Protein AF-A0A212FNU7-F1 (afdb_monomer_lite)

Secondary structure (DSSP, 8-state):
--HHHHHHHHIIIIIIIT---EEHHHHHHHHHHHHHHHHHHTT----S---HHHHHHHHHHHHTTTEEEEEETTEEEEEETT-----HHHHHHHHHHHHHHHHHHHHHHHHHTSPP-PPPSSS--HHHHHH-S-PPPHHHHHHHHHHHH-SS-GGGG-HHHHHHHHHHHHHHHHHHTTT-S--HHHHHHHHHHHHTT--HHHHHHHHHTTSS--HHHHHHHHHHHHHHHHHSS--S-TT----TTS-EEEEEEEEEE----SSS---EEEEEEEEEEPPP-------------------------------PPPPP--------------PPP-----

Foldseek 3Di:
DPLVVVVVVCCVPCAQPVFDKAWLVLSLVSSVVVVVVVCVVVVHDDPDDDDSVVVVVVCCVVQVPFWDWDQDPNIIMIGGPVDDDDDPVSVVVNVVVSVVVVLVVVQLVVLVPFQFQDADLALGAVVCLQAFTTDQDPSQLVVQLCVQQNPPHPSSVDPVSSVVSVLVSQLCSCVSVVNPTAGSQQQVVLLCVCVPPVDLVVSVVCVVVSGHHHNVVNVSNVVRNVVSLVVDPDNDDPPDDDDPPWDKDKDKDFDFDDDPDPDPDDTPTDIDIDIDTDDPPDDDDDDDDDDDDDDDDDDDDDDDDDDDDDPDDDDDDDDDDDDDDDDDDDDDDDDDDD

Radius of gyration: 31.22 Å; chains: 1; bounding box: 86×70×74 Å

Structure (mmCIF, N/CA/C/O backbone):
data_AF-A0A212FNU7-F1
#
_entry.id   AF-A0A212FNU7-F1
#
loop_
_atom_site.group_PDB
_atom_site.id
_atom_site.type_symbol
_atom_site.label_atom_id
_atom_site.label_alt_id
_atom_site.label_comp_id
_atom_site.label_asym_id
_atom_site.label_entity_id
_atom_site.label_seq_id
_atom_site.pdbx_PDB_ins_code
_atom_site.Cartn_x
_atom_site.Cartn_y
_atom_site.Cartn_z
_atom_site.occupancy
_atom_site.B_iso_or_equiv
_atom_site.auth_seq_id
_atom_site.auth_comp_id
_atom_site.auth_asym_id
_atom_site.auth_atom_id
_atom_site.pdbx_PDB_model_num
ATOM 1 N N . MET A 1 1 ? -21.497 19.551 12.101 1.00 59.66 1 MET A N 1
ATOM 2 C CA . MET A 1 1 ? -22.558 18.512 12.109 1.00 59.66 1 MET A CA 1
ATOM 3 C C . MET A 1 1 ? -22.083 17.197 11.484 1.00 59.66 1 MET A C 1
ATOM 5 O O . MET A 1 1 ? -22.487 16.157 11.982 1.00 59.66 1 MET A O 1
ATOM 9 N N . LEU A 1 2 ? -21.183 17.232 10.491 1.00 72.94 2 LEU A N 1
ATOM 10 C CA . LEU A 1 2 ? -20.722 16.063 9.726 1.00 72.94 2 LEU A CA 1
ATOM 11 C C . LEU A 1 2 ? -19.938 15.014 10.540 1.00 72.94 2 LEU A C 1
ATOM 13 O O . LEU A 1 2 ? -20.373 13.873 10.547 1.00 72.94 2 LEU A O 1
ATOM 17 N N . ALA A 1 3 ? -18.921 15.385 11.333 1.00 79.00 3 ALA A N 1
ATOM 18 C CA . ALA A 1 3 ? -18.112 14.415 12.104 1.00 79.00 3 ALA A CA 1
ATOM 19 C C . ALA A 1 3 ? -18.916 13.507 13.058 1.00 79.00 3 ALA A C 1
ATOM 21 O O . ALA A 1 3 ? -18.556 12.365 13.313 1.00 79.00 3 ALA A O 1
ATOM 22 N N . PHE A 1 4 ? -20.044 13.988 13.598 1.00 88.25 4 PHE A N 1
ATOM 23 C CA . PHE A 1 4 ? -20.886 13.154 14.468 1.00 88.25 4 PHE A CA 1
ATOM 24 C C . PHE A 1 4 ? -21.786 12.191 13.683 1.00 88.25 4 PHE A C 1
ATOM 26 O O . PHE A 1 4 ? -22.346 11.267 14.262 1.00 88.25 4 PHE A O 1
ATOM 33 N N . THR A 1 5 ? -21.952 12.416 12.382 1.00 88.81 5 THR A N 1
ATOM 34 C CA . THR A 1 5 ? -22.696 11.519 11.491 1.00 88.81 5 THR A CA 1
ATOM 35 C C . THR A 1 5 ? -21.946 10.205 11.328 1.00 88.81 5 THR A C 1
ATOM 37 O O . THR A 1 5 ? -22.574 9.158 11.424 1.00 88.81 5 THR A O 1
ATOM 40 N N . GLU A 1 6 ? -20.618 10.264 11.220 1.00 88.50 6 GLU A N 1
ATOM 41 C CA . GLU A 1 6 ? -19.759 9.079 11.149 1.00 88.50 6 GLU A CA 1
ATOM 42 C C . GLU A 1 6 ? -19.860 8.238 12.425 1.00 88.50 6 GLU A C 1
ATOM 44 O O . GLU A 1 6 ? -20.209 7.063 12.391 1.00 88.50 6 GLU A O 1
ATOM 49 N N . ILE A 1 7 ? -19.715 8.878 13.591 1.00 92.44 7 ILE A N 1
ATOM 50 C CA . ILE A 1 7 ? -19.895 8.204 14.886 1.00 92.44 7 ILE A CA 1
ATOM 51 C C . ILE A 1 7 ? -21.303 7.608 15.024 1.00 92.44 7 ILE A C 1
ATOM 53 O O . ILE A 1 7 ? -21.478 6.536 15.598 1.00 92.44 7 ILE A O 1
ATOM 57 N N . ARG A 1 8 ? -22.332 8.279 14.491 1.00 92.12 8 ARG A N 1
ATOM 58 C CA . ARG A 1 8 ? -23.697 7.737 14.471 1.00 92.12 8 ARG A CA 1
ATOM 59 C C . ARG A 1 8 ? -23.821 6.504 13.581 1.00 92.12 8 ARG A C 1
ATOM 61 O O . ARG A 1 8 ? -24.587 5.619 13.952 1.00 92.12 8 ARG A O 1
ATOM 68 N N . ALA A 1 9 ? -23.138 6.470 12.439 1.00 92.06 9 ALA A N 1
ATOM 69 C CA . ALA A 1 9 ? -23.137 5.320 11.543 1.00 92.06 9 ALA A CA 1
ATOM 70 C C . ALA A 1 9 ? -22.497 4.110 12.235 1.00 92.06 9 ALA A C 1
ATOM 72 O O . ALA A 1 9 ? -23.166 3.091 12.381 1.00 92.06 9 ALA A O 1
ATOM 73 N N . ILE A 1 10 ? -21.301 4.287 12.809 1.00 91.19 10 ILE A N 1
ATOM 74 C CA . ILE A 1 10 ? -20.585 3.240 13.559 1.00 91.19 10 ILE A CA 1
ATOM 75 C C . ILE A 1 10 ? -21.440 2.699 14.713 1.00 91.19 10 ILE A C 1
ATOM 77 O O . ILE A 1 10 ? -21.572 1.492 14.890 1.00 91.19 10 ILE A O 1
ATOM 81 N N . ILE A 1 11 ? -22.076 3.572 15.504 1.00 92.62 11 ILE A N 1
ATOM 82 C CA . ILE A 1 11 ? -22.906 3.113 16.630 1.00 92.62 11 ILE A CA 1
ATOM 83 C C . ILE A 1 11 ? -24.129 2.327 16.145 1.00 92.62 11 ILE A C 1
ATOM 85 O O . ILE A 1 11 ? -24.499 1.336 16.770 1.00 92.62 11 ILE A O 1
ATOM 89 N N . LYS A 1 12 ? -24.779 2.748 15.057 1.00 92.75 12 LYS A N 1
ATOM 90 C CA . LYS A 1 12 ? -25.938 2.018 14.531 1.00 92.75 12 LYS A CA 1
ATOM 91 C C . LYS A 1 12 ? -25.539 0.655 13.980 1.00 92.75 12 LYS A C 1
ATOM 93 O O . LYS A 1 12 ? -26.097 -0.347 14.407 1.00 92.75 12 LYS A O 1
ATOM 98 N N . GLU A 1 13 ? -24.569 0.636 13.080 1.00 93.00 13 GLU A N 1
ATOM 99 C CA . GLU A 1 13 ? -24.188 -0.573 12.361 1.00 93.00 13 GLU A CA 1
ATOM 100 C C . GLU A 1 13 ? -23.425 -1.545 13.269 1.00 93.00 13 GLU A C 1
ATOM 102 O O . GLU A 1 13 ? -23.783 -2.712 13.408 1.00 93.00 13 GLU A O 1
ATOM 107 N N . ASP A 1 14 ? -22.385 -1.074 13.950 1.00 89.56 14 ASP A N 1
ATOM 108 C CA . ASP A 1 14 ? -21.484 -1.987 14.645 1.00 89.56 14 ASP A CA 1
ATOM 109 C C . ASP A 1 14 ? -21.936 -2.266 16.075 1.00 89.56 14 ASP A C 1
ATOM 111 O O . ASP A 1 14 ? -21.898 -3.413 16.513 1.00 89.56 14 ASP A O 1
ATOM 115 N N . VAL A 1 15 ? -22.409 -1.255 16.810 1.00 90.31 15 VAL A N 1
ATOM 116 C CA . VAL A 1 15 ? -22.860 -1.476 18.194 1.00 90.31 15 VAL A CA 1
ATOM 117 C C . VAL A 1 15 ? -24.269 -2.053 18.218 1.00 90.31 15 VAL A C 1
ATOM 119 O O . VAL A 1 15 ? -24.488 -3.091 18.829 1.00 90.31 15 VAL A O 1
ATOM 122 N N . ILE A 1 16 ? -25.243 -1.403 17.582 1.00 90.19 16 ILE A N 1
ATOM 123 C CA . ILE A 1 16 ? -26.652 -1.791 17.739 1.00 90.19 16 ILE A CA 1
ATOM 124 C C . ILE A 1 16 ? -26.999 -3.027 16.898 1.00 90.19 16 ILE A C 1
ATOM 126 O O . ILE A 1 16 ? -27.642 -3.934 17.424 1.00 90.19 16 ILE A O 1
ATOM 130 N N . GLU A 1 17 ? -26.589 -3.080 15.627 1.00 89.75 17 GLU A N 1
ATOM 131 C CA . GLU A 1 17 ? -26.951 -4.185 14.726 1.00 89.75 17 GLU A CA 1
ATOM 132 C C . GLU A 1 17 ? -26.028 -5.404 14.885 1.00 89.75 17 GLU A C 1
ATOM 134 O O . GLU A 1 17 ? -26.522 -6.526 15.004 1.00 89.75 17 GLU A O 1
ATOM 139 N N . LYS A 1 18 ? -24.700 -5.206 14.929 1.00 88.25 18 LYS A N 1
ATOM 140 C CA . LYS A 1 18 ? -23.721 -6.310 15.051 1.00 88.25 18 LYS A CA 1
ATOM 141 C C . LYS A 1 18 ? -23.371 -6.686 16.495 1.00 88.25 18 LYS A C 1
ATOM 143 O O . LYS A 1 18 ? -22.812 -7.755 16.732 1.00 88.25 18 LYS A O 1
ATOM 148 N N . GLY A 1 19 ? -23.702 -5.845 17.475 1.00 84.75 19 GLY A N 1
ATOM 149 C CA . GLY A 1 19 ? -23.437 -6.115 18.889 1.00 84.75 19 GLY A CA 1
ATOM 150 C C . GLY A 1 19 ? -21.989 -5.940 19.329 1.00 84.75 19 GLY A C 1
ATOM 151 O O . GLY A 1 19 ? -21.604 -6.456 20.381 1.00 84.75 19 GLY A O 1
ATOM 152 N N . HIS A 1 20 ? -21.180 -5.233 18.544 1.00 87.62 20 HIS A N 1
ATOM 153 C CA . HIS A 1 20 ? -19.803 -4.933 18.897 1.00 87.62 20 HIS A CA 1
ATOM 154 C C . HIS A 1 20 ? -19.730 -3.945 20.063 1.00 87.62 20 HIS A C 1
ATOM 156 O O . HIS A 1 20 ? -20.628 -3.140 20.321 1.00 87.62 20 HIS A O 1
ATOM 162 N N . CYS A 1 21 ? -18.623 -4.023 20.788 1.00 88.62 21 CYS A N 1
ATOM 163 C CA . CYS A 1 21 ? -18.305 -3.121 21.882 1.00 88.62 21 CYS A CA 1
ATOM 164 C C . CYS A 1 21 ? -17.141 -2.233 21.448 1.00 88.62 21 CYS A C 1
ATOM 166 O O . CYS A 1 21 ? -16.281 -2.678 20.700 1.00 88.62 21 CYS A O 1
ATOM 168 N N . PHE A 1 22 ? -17.084 -0.996 21.936 1.00 88.75 22 PHE A N 1
ATOM 169 C CA . PHE A 1 22 ? -15.958 -0.106 21.643 1.00 88.75 22 PHE A CA 1
ATOM 170 C C . PHE A 1 22 ? -15.524 0.656 22.881 1.00 88.75 22 PHE A C 1
ATOM 172 O O . PHE A 1 22 ? -16.352 1.104 23.678 1.00 88.75 22 PHE A O 1
ATOM 179 N N . LEU A 1 23 ? -14.218 0.868 23.016 1.00 89.81 23 LEU A N 1
ATOM 180 C CA . LEU A 1 23 ? -13.692 1.839 23.967 1.00 89.81 23 LEU A CA 1
ATOM 181 C C . LEU A 1 23 ? -14.167 3.242 23.564 1.00 89.81 23 LEU A C 1
ATOM 183 O O . LEU A 1 23 ? -14.074 3.627 22.400 1.00 89.81 23 LEU A O 1
ATOM 187 N N . LEU A 1 24 ? -14.642 4.036 24.525 1.00 90.50 24 LEU A N 1
ATOM 188 C CA . LEU A 1 24 ? -15.020 5.430 24.262 1.00 90.50 24 LEU A CA 1
ATOM 189 C C . LEU A 1 24 ? -13.829 6.237 23.726 1.00 90.50 24 LEU A C 1
ATOM 191 O O . LEU A 1 24 ? -14.017 7.110 22.889 1.00 90.50 24 LEU A O 1
ATOM 195 N N . GLU A 1 25 ? -12.617 5.921 24.185 1.00 87.88 25 GLU A N 1
ATOM 196 C CA . GLU A 1 25 ? -11.374 6.518 23.687 1.00 87.88 25 GLU A CA 1
ATOM 197 C C . GLU A 1 25 ? -11.207 6.299 22.178 1.00 87.88 25 GLU A C 1
ATOM 199 O O . GLU A 1 25 ? -10.914 7.240 21.455 1.00 87.88 25 GLU A O 1
ATOM 204 N N . TYR A 1 26 ? -11.503 5.095 21.684 1.00 86.69 26 TYR A N 1
ATOM 205 C CA . TYR A 1 26 ? -11.412 4.788 20.257 1.00 86.69 26 TYR A CA 1
ATOM 206 C C . TYR A 1 26 ? -12.361 5.650 19.412 1.00 86.69 26 TYR A C 1
ATOM 208 O O . TYR A 1 26 ? -11.960 6.264 18.427 1.00 86.69 26 TYR A O 1
ATOM 216 N N . LEU A 1 27 ? -13.627 5.744 19.825 1.00 88.94 27 LEU A N 1
ATOM 217 C CA . LEU A 1 27 ? -14.612 6.580 19.131 1.00 88.94 27 LEU A CA 1
ATOM 218 C C . LEU A 1 27 ? -14.291 8.072 19.254 1.00 88.94 27 LEU A C 1
ATOM 220 O O . LEU A 1 27 ? -14.660 8.860 18.384 1.00 88.94 27 LEU A O 1
ATOM 224 N N . HIS A 1 28 ? -13.627 8.467 20.340 1.00 89.75 28 HIS A N 1
ATOM 225 C CA . HIS A 1 28 ? -13.138 9.825 20.522 1.00 89.75 28 HIS A CA 1
ATOM 226 C C . HIS A 1 28 ? -12.005 10.153 19.551 1.00 89.75 28 HIS A C 1
ATOM 228 O O . HIS A 1 28 ? -12.075 11.212 18.933 1.00 89.75 28 HIS A O 1
ATOM 234 N N . ASP A 1 29 ? -11.063 9.235 19.337 1.00 84.81 29 ASP A N 1
ATOM 235 C CA . ASP A 1 29 ? -9.982 9.402 18.363 1.00 84.81 29 ASP A CA 1
ATOM 236 C C . ASP A 1 29 ? -10.529 9.534 16.932 1.00 84.81 29 ASP A C 1
ATOM 238 O O . ASP A 1 29 ? -10.194 10.492 16.239 1.00 84.81 29 ASP A O 1
ATOM 242 N N . ILE A 1 30 ? -11.466 8.665 16.520 1.00 84.81 30 ILE A N 1
ATOM 243 C CA . ILE A 1 30 ? -12.143 8.782 15.209 1.00 84.81 30 ILE A CA 1
ATOM 244 C C . ILE A 1 30 ? -12.830 10.141 15.071 1.00 84.81 30 ILE A C 1
ATOM 246 O O . ILE A 1 30 ? -12.726 10.819 14.049 1.00 84.81 30 ILE A O 1
ATOM 250 N N . TYR A 1 31 ? -13.560 10.550 16.109 1.00 88.62 31 TYR A N 1
ATOM 251 C CA . TYR A 1 31 ? -14.268 11.820 16.089 1.00 88.62 31 TYR A CA 1
ATOM 252 C C . TYR A 1 31 ? -13.305 13.011 16.008 1.00 88.62 31 TYR A C 1
ATOM 254 O O . TYR A 1 31 ? -13.617 13.998 15.342 1.00 88.62 31 TYR A O 1
ATOM 262 N N . ALA A 1 32 ? -12.154 12.934 16.679 1.00 85.81 32 ALA A N 1
ATOM 263 C CA . ALA A 1 32 ? -11.117 13.954 16.632 1.00 85.81 32 ALA A CA 1
ATOM 264 C C . ALA A 1 32 ? -10.483 14.047 15.237 1.00 85.81 32 ALA A C 1
ATOM 266 O O . ALA A 1 32 ? -10.374 15.155 14.716 1.00 85.81 32 ALA A O 1
ATOM 267 N N . ASP A 1 33 ? -10.162 12.914 14.607 1.00 83.31 33 ASP A N 1
ATOM 268 C CA . ASP A 1 33 ? -9.606 12.860 13.249 1.00 83.31 33 ASP A CA 1
ATOM 269 C C . ASP A 1 33 ? -10.573 13.449 12.204 1.00 83.31 33 ASP A C 1
ATOM 271 O O . ASP A 1 33 ? -10.175 14.251 11.353 1.00 83.31 33 ASP A O 1
ATOM 275 N N . GLU A 1 34 ? -11.865 13.119 12.292 1.00 85.69 34 GLU A N 1
ATOM 276 C CA . GLU A 1 34 ? -12.887 13.678 11.396 1.00 85.69 34 GLU A CA 1
ATOM 277 C C . GLU A 1 34 ? -13.109 15.175 11.622 1.00 85.69 34 GLU A C 1
ATOM 279 O O . GLU A 1 34 ? -13.336 15.935 10.676 1.00 85.69 34 GLU A O 1
ATOM 284 N N . LEU A 1 35 ? -13.018 15.639 12.870 1.00 84.94 35 LEU A N 1
ATOM 285 C CA . LEU A 1 35 ? -13.008 17.072 13.132 1.00 84.94 35 LEU A CA 1
ATOM 286 C C . LEU A 1 35 ? -11.781 17.724 12.492 1.00 84.94 35 LEU A C 1
ATOM 288 O O . LEU A 1 35 ? -11.952 18.685 11.747 1.00 84.94 35 LEU A O 1
ATOM 292 N N . ASP A 1 36 ? -10.580 17.200 12.732 1.00 82.62 36 ASP A N 1
ATOM 293 C CA . ASP A 1 36 ? -9.318 17.689 12.161 1.00 82.62 36 ASP A CA 1
ATOM 294 C C . ASP A 1 36 ? -9.406 17.851 10.638 1.00 82.62 36 ASP A C 1
ATOM 296 O O . ASP A 1 36 ? -8.974 18.866 10.084 1.00 82.62 36 ASP A O 1
ATOM 300 N N . LYS A 1 37 ? -9.998 16.866 9.957 1.00 82.81 37 LYS A N 1
ATOM 301 C CA . LYS A 1 37 ? -10.231 16.896 8.512 1.00 82.81 37 LYS A CA 1
ATOM 302 C C . LYS A 1 37 ? -11.149 18.049 8.105 1.00 82.81 37 LYS A C 1
ATOM 304 O O . LYS A 1 37 ? -10.771 18.854 7.257 1.00 82.81 37 LYS A O 1
ATOM 309 N N . ILE A 1 38 ? -12.301 18.189 8.762 1.00 83.88 38 ILE A N 1
ATOM 310 C CA . ILE A 1 38 ? -13.254 19.278 8.496 1.00 83.88 38 ILE A CA 1
ATOM 311 C C . ILE A 1 38 ? -12.613 20.645 8.768 1.00 83.88 38 ILE A C 1
ATOM 313 O O . ILE A 1 38 ? -12.808 21.581 7.995 1.00 83.88 38 ILE A O 1
ATOM 317 N N . PHE A 1 39 ? -11.852 20.796 9.852 1.00 83.31 39 PHE A N 1
ATOM 318 C CA . PHE A 1 39 ? -11.200 22.064 10.183 1.00 83.31 39 PHE A CA 1
ATOM 319 C C . PHE A 1 39 ? -10.142 22.448 9.141 1.00 83.31 39 PHE A C 1
ATOM 321 O O . PHE A 1 39 ? -10.114 23.603 8.712 1.00 83.31 39 PHE A O 1
ATOM 328 N N . LYS A 1 40 ? -9.346 21.480 8.665 1.00 82.56 40 LYS A N 1
ATOM 329 C CA . LYS A 1 40 ? -8.377 21.686 7.576 1.00 82.56 40 LYS A CA 1
ATOM 330 C C . LYS A 1 40 ? -9.047 22.065 6.260 1.00 82.56 40 LYS A C 1
ATOM 332 O O . LYS A 1 40 ? -8.596 23.001 5.613 1.00 82.56 40 LYS A O 1
ATOM 337 N N . GLU A 1 41 ? -10.124 21.379 5.882 1.00 84.12 41 GLU A N 1
ATOM 338 C CA . GLU A 1 41 ? -10.879 21.678 4.656 1.00 84.12 41 GLU A CA 1
ATOM 339 C C . GLU A 1 41 ? -11.489 23.087 4.671 1.00 84.12 41 GLU A C 1
ATOM 341 O O . GLU A 1 41 ? -11.621 23.715 3.625 1.00 84.12 41 GLU A O 1
ATOM 346 N N . ASN A 1 42 ? -11.827 23.604 5.854 1.00 83.75 42 ASN A N 1
ATOM 347 C CA . ASN A 1 42 ? -12.423 24.930 6.012 1.00 83.75 42 ASN A CA 1
ATOM 348 C C . ASN A 1 42 ? -11.412 26.030 6.383 1.00 83.75 42 ASN A C 1
ATOM 350 O O . ASN A 1 42 ? -11.826 27.165 6.607 1.00 83.75 42 ASN A O 1
ATOM 354 N N . SER A 1 43 ? -10.108 25.729 6.452 1.00 82.00 43 SER A N 1
ATOM 355 C CA . SER A 1 43 ? -9.054 26.674 6.868 1.00 82.00 43 SER A CA 1
ATOM 356 C C . SER A 1 43 ? -9.314 27.337 8.233 1.00 82.00 43 SER A C 1
ATOM 358 O O . SER A 1 43 ? -8.997 28.509 8.435 1.00 82.00 43 SER A O 1
ATOM 360 N N . ILE A 1 44 ? -9.914 26.604 9.177 1.00 79.62 44 ILE A N 1
ATOM 361 C CA . ILE A 1 44 ? -10.216 27.093 10.530 1.00 79.62 44 ILE A CA 1
ATOM 362 C C . ILE A 1 44 ? -9.232 26.455 11.517 1.00 79.62 44 ILE A C 1
ATOM 364 O O . ILE A 1 44 ? -9.124 25.232 11.583 1.00 79.62 44 ILE A O 1
ATOM 368 N N . GLU A 1 45 ? -8.550 27.267 12.328 1.00 65.88 45 GLU A N 1
ATOM 369 C CA . GLU A 1 45 ? -7.690 26.764 13.406 1.00 65.88 45 GLU A CA 1
ATOM 370 C C . GLU A 1 45 ? -8.520 26.114 14.521 1.00 65.88 45 GLU A C 1
ATOM 372 O O . GLU A 1 45 ? -9.446 26.714 15.081 1.00 65.88 45 GLU A O 1
ATOM 377 N N . MET A 1 46 ? -8.182 24.868 14.867 1.00 62.84 46 MET A N 1
ATOM 378 C CA . MET A 1 46 ? -8.878 24.146 15.925 1.00 62.84 46 MET A CA 1
ATOM 379 C C . MET A 1 46 ? -8.386 24.621 17.302 1.00 62.84 46 MET A C 1
ATOM 381 O O . MET A 1 46 ? -7.350 24.192 17.794 1.00 62.84 46 MET A O 1
ATOM 385 N N . ASN A 1 47 ? -9.146 25.512 17.943 1.00 55.06 47 ASN A N 1
ATOM 386 C CA . ASN A 1 47 ? -8.763 26.135 19.221 1.00 55.06 47 ASN A CA 1
ATOM 387 C C . ASN A 1 47 ? -9.263 25.401 20.480 1.00 55.06 47 ASN A C 1
ATOM 389 O O . ASN A 1 47 ? -9.071 25.882 21.596 1.00 55.06 47 ASN A O 1
ATOM 393 N N . SER A 1 48 ? -9.931 24.249 20.349 1.00 58.38 48 SER A N 1
ATOM 394 C CA . SER A 1 48 ? -10.485 23.541 21.510 1.00 58.38 48 SER A CA 1
ATOM 395 C C . SER A 1 48 ? -10.213 22.045 21.476 1.00 58.38 48 SER A C 1
ATOM 397 O O . SER A 1 48 ? -10.687 21.352 20.579 1.00 58.38 48 SER A O 1
ATOM 399 N N . VAL A 1 49 ? -9.560 21.542 22.525 1.00 61.81 49 VAL A N 1
ATOM 400 C CA . VAL A 1 49 ? -9.500 20.110 22.832 1.00 61.81 49 VAL A CA 1
ATOM 401 C C . VAL A 1 49 ? -10.930 19.622 23.073 1.00 61.81 49 VAL A C 1
ATOM 403 O O . VAL A 1 49 ? -11.588 20.015 24.042 1.00 61.81 49 VAL A O 1
ATOM 406 N N . PHE A 1 50 ? -11.457 18.804 22.165 1.00 72.06 50 PHE A N 1
ATOM 407 C CA . PHE A 1 50 ? -12.779 18.217 22.341 1.00 72.06 50 PHE A CA 1
ATOM 408 C C . PHE A 1 50 ? -12.701 17.148 23.434 1.00 72.06 50 PHE A C 1
ATOM 410 O O . PHE A 1 50 ? -11.936 16.198 23.305 1.00 72.06 50 PHE A O 1
ATOM 417 N N . SER A 1 51 ? -13.466 17.281 24.521 1.00 80.31 51 SER A N 1
ATOM 418 C CA . SER A 1 51 ? -13.402 16.302 25.611 1.00 80.31 51 SER A CA 1
ATOM 419 C C . SER A 1 51 ? -14.195 15.033 25.285 1.00 80.31 51 SER A C 1
ATOM 421 O O . SER A 1 51 ? -15.297 15.096 24.730 1.00 80.31 51 SER A O 1
ATOM 423 N N . ALA A 1 52 ? -13.674 13.874 25.699 1.00 82.06 52 ALA A N 1
ATOM 424 C CA . ALA A 1 52 ? -14.383 12.594 25.604 1.00 82.06 52 ALA A CA 1
ATOM 425 C C . ALA A 1 52 ? -15.747 12.628 26.322 1.00 82.06 52 ALA A C 1
ATOM 427 O O . ALA A 1 52 ? -16.716 12.029 25.862 1.00 82.06 52 ALA A O 1
ATOM 428 N N . GLN A 1 53 ? -15.860 13.417 27.395 1.00 85.25 53 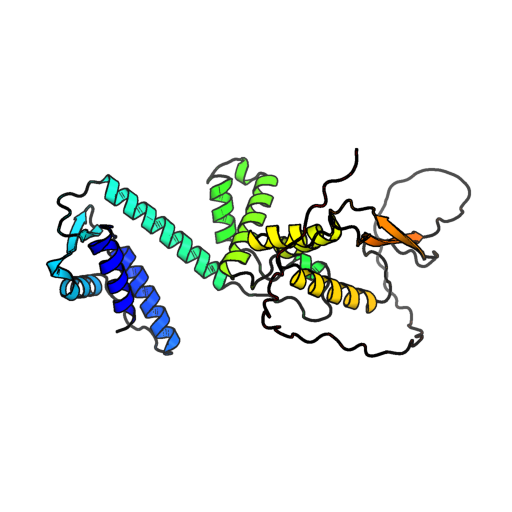GLN A N 1
ATOM 429 C CA . GLN A 1 53 ? -17.108 13.617 28.134 1.00 85.25 53 GLN A CA 1
ATOM 430 C C . GLN A 1 53 ? -18.195 14.294 27.281 1.00 85.25 53 GLN A C 1
ATOM 432 O O . GLN A 1 53 ? -19.353 13.882 27.310 1.00 85.25 53 GLN A O 1
ATOM 437 N N . ARG A 1 54 ? -17.833 15.285 26.453 1.00 87.06 54 ARG A N 1
ATOM 438 C CA . ARG A 1 54 ? -18.784 15.908 25.515 1.00 87.06 54 ARG A CA 1
ATOM 439 C C . ARG A 1 54 ? -19.250 14.927 24.444 1.00 87.06 54 ARG A C 1
ATOM 441 O O . ARG A 1 54 ? -20.403 15.006 24.016 1.00 87.06 54 ARG A O 1
ATOM 448 N N . LEU A 1 55 ? -18.374 14.021 23.997 1.00 88.94 55 LEU A N 1
ATOM 449 C CA . LEU A 1 55 ? -18.751 12.974 23.045 1.00 88.94 55 LEU A CA 1
ATOM 450 C C . LEU A 1 55 ? -19.761 12.011 23.675 1.00 88.94 55 LEU A C 1
ATOM 452 O O . LEU A 1 55 ? -20.806 11.752 23.084 1.00 88.94 55 LEU A O 1
ATOM 456 N N . GLU A 1 56 ? -19.481 11.547 24.890 1.00 90.81 56 GLU A N 1
ATOM 457 C CA . GLU A 1 56 ? -20.351 10.658 25.660 1.00 90.81 56 GLU A CA 1
ATOM 458 C C . GLU A 1 56 ? -21.754 11.243 25.853 1.00 90.81 56 GLU A C 1
ATOM 460 O O . GLU A 1 56 ? -22.743 10.589 25.527 1.00 90.81 56 GLU A O 1
ATOM 465 N N . GLU A 1 57 ? -21.862 12.498 26.298 1.00 90.31 57 GLU A N 1
ATOM 466 C CA . GLU A 1 57 ? -23.156 13.174 26.455 1.00 90.31 57 GLU A CA 1
ATOM 467 C C . GLU A 1 57 ? -23.935 13.239 25.136 1.00 90.31 57 GLU A C 1
ATOM 469 O O . GLU A 1 57 ? -25.155 13.058 25.098 1.00 90.31 57 GLU A O 1
ATOM 474 N N . LYS A 1 58 ? -23.235 13.493 24.028 1.00 90.44 58 LYS A N 1
ATOM 475 C CA . LYS A 1 58 ? -23.833 13.598 22.693 1.00 90.44 58 LYS A CA 1
ATOM 476 C C . LYS A 1 58 ? -24.307 12.240 22.168 1.00 90.44 58 LYS A C 1
ATOM 478 O O . LYS A 1 58 ? -25.370 12.158 21.541 1.00 90.44 58 LYS A O 1
ATOM 483 N N . ILE A 1 59 ? -23.545 11.187 22.458 1.00 92.44 59 ILE A N 1
ATOM 484 C CA . ILE A 1 59 ? -23.892 9.795 22.173 1.00 92.44 59 ILE A CA 1
ATOM 485 C C . ILE A 1 59 ? -25.117 9.381 22.998 1.00 92.44 59 ILE A C 1
ATOM 487 O O . ILE A 1 59 ? -26.105 8.931 22.419 1.00 92.44 59 ILE A O 1
ATOM 491 N N . LEU A 1 60 ? -25.119 9.625 24.313 1.00 91.50 60 LEU A N 1
ATOM 492 C CA . LEU A 1 60 ? -26.254 9.334 25.196 1.00 91.50 60 LEU A CA 1
ATOM 493 C C . LEU A 1 60 ? -27.528 10.054 24.744 1.00 91.50 60 LEU A C 1
ATOM 495 O O . LEU A 1 60 ? -28.589 9.438 24.665 1.00 91.50 60 LEU A O 1
ATOM 499 N N . LYS A 1 61 ? -27.436 11.331 24.356 1.00 92.25 61 LYS A N 1
ATOM 500 C CA . LYS A 1 61 ? -28.587 12.070 23.809 1.00 92.25 61 LYS A CA 1
ATOM 501 C C . LYS A 1 61 ? -29.178 11.417 22.558 1.00 92.25 61 LYS A C 1
ATOM 503 O O . LYS A 1 61 ? -30.382 11.506 22.354 1.00 92.25 61 LYS A O 1
ATOM 508 N N . SER A 1 62 ? -28.353 10.776 21.730 1.00 91.56 62 SER A N 1
ATOM 509 C CA . SER A 1 62 ? -28.796 10.183 20.461 1.00 91.56 62 SER A CA 1
ATOM 510 C C . SER A 1 62 ? -29.237 8.720 20.588 1.00 91.56 62 SER A C 1
ATOM 512 O O . SER A 1 62 ? -30.126 8.310 19.852 1.00 91.56 62 SER A O 1
ATOM 514 N N . PHE A 1 63 ? -28.645 7.951 21.508 1.00 92.56 63 PHE A N 1
ATOM 515 C CA . PHE A 1 63 ? -28.775 6.487 21.555 1.00 92.56 63 PHE A CA 1
ATOM 516 C C . PHE A 1 63 ? -29.084 5.922 22.950 1.00 92.56 63 PHE A C 1
ATOM 518 O O . PHE A 1 63 ? -29.004 4.716 23.160 1.00 92.56 63 PHE A O 1
ATOM 525 N N . SER A 1 64 ? -29.473 6.755 23.922 1.00 89.19 64 SER A N 1
ATOM 526 C CA . SER A 1 64 ? -29.773 6.325 25.306 1.00 89.19 64 SER A CA 1
ATOM 527 C C . SER A 1 64 ? -30.763 5.166 25.434 1.00 89.19 64 SER A C 1
ATOM 529 O O . SER A 1 64 ? -30.821 4.550 26.497 1.00 89.19 64 SER A O 1
ATOM 531 N N . LYS A 1 65 ? -31.568 4.869 24.407 1.00 90.19 65 LYS A N 1
ATOM 532 C CA . LYS A 1 65 ? -32.496 3.734 24.402 1.00 90.19 65 LYS A CA 1
ATOM 533 C C . LYS A 1 65 ? -31.802 2.405 24.114 1.00 90.19 65 LYS A C 1
ATOM 535 O O . LYS A 1 65 ? -32.166 1.435 24.772 1.00 90.19 65 LYS A O 1
ATOM 540 N N . ASP A 1 66 ? -30.772 2.402 23.274 1.00 91.19 66 ASP A N 1
ATOM 541 C CA . ASP A 1 66 ? -30.225 1.194 22.644 1.00 91.19 66 ASP A CA 1
ATOM 542 C C . ASP A 1 66 ? -28.852 0.792 23.202 1.00 91.19 66 ASP A C 1
ATOM 544 O O . ASP A 1 66 ? -28.508 -0.389 23.220 1.00 91.19 66 ASP A O 1
ATOM 548 N N . ILE A 1 67 ? -28.092 1.753 23.739 1.00 93.25 67 ILE A N 1
ATOM 549 C CA . ILE A 1 67 ? -26.749 1.525 24.296 1.00 93.25 67 ILE A CA 1
ATOM 550 C C . ILE A 1 67 ? -26.656 1.912 25.776 1.00 93.25 67 ILE A C 1
ATOM 552 O O . ILE A 1 67 ? -27.490 2.648 26.315 1.00 93.25 67 ILE A O 1
ATOM 556 N N . LYS A 1 68 ? -25.606 1.430 26.440 1.00 91.50 68 LYS A N 1
ATOM 557 C CA . LYS A 1 68 ? -25.181 1.865 27.775 1.00 91.50 68 LYS A CA 1
ATOM 558 C C . LYS A 1 68 ? -23.658 1.983 27.828 1.00 91.50 68 LYS A C 1
ATOM 560 O O . LYS A 1 68 ? -22.950 1.362 27.040 1.00 91.50 68 LYS A O 1
ATOM 565 N N . PHE A 1 69 ? -23.171 2.770 28.779 1.00 90.00 69 PHE A N 1
ATOM 566 C CA . PHE A 1 69 ? -21.748 2.866 29.088 1.00 90.00 69 PHE A CA 1
ATOM 567 C C . PHE A 1 69 ? -21.433 2.000 30.303 1.00 90.00 69 PHE A C 1
ATOM 569 O O . PHE A 1 69 ? -22.147 2.057 31.305 1.00 90.00 69 PHE A O 1
ATOM 576 N N . LEU A 1 70 ? -20.362 1.218 30.217 1.00 88.00 70 LEU A N 1
ATOM 577 C CA . LEU A 1 70 ? -19.797 0.482 31.342 1.00 88.00 70 LEU A CA 1
ATOM 578 C C . LEU A 1 70 ? -18.403 1.028 31.639 1.00 88.00 70 LEU A C 1
ATOM 580 O O . LEU A 1 70 ? -17.617 1.250 30.720 1.00 88.00 70 LEU A O 1
ATOM 584 N N . THR A 1 71 ? -18.104 1.247 32.917 1.00 86.88 71 THR A N 1
ATOM 585 C CA . THR A 1 71 ? -16.759 1.622 33.362 1.00 86.88 71 THR A CA 1
ATOM 586 C C . THR A 1 71 ? -16.092 0.395 33.953 1.00 86.88 71 THR A C 1
ATOM 588 O O . THR A 1 71 ? -16.560 -0.124 34.964 1.00 86.88 71 THR A O 1
ATOM 591 N N . ILE A 1 72 ? -15.002 -0.060 33.342 1.00 79.81 72 ILE A N 1
ATOM 592 C CA . ILE A 1 72 ? -14.244 -1.221 33.810 1.00 79.81 72 ILE A CA 1
ATOM 593 C C . ILE A 1 72 ? -12.759 -0.858 33.790 1.00 79.81 72 ILE A C 1
ATOM 595 O O . ILE A 1 72 ? -12.276 -0.293 32.813 1.00 79.81 72 ILE A O 1
ATOM 599 N N . ARG A 1 73 ? -12.044 -1.090 34.903 1.00 80.06 73 ARG A N 1
ATOM 600 C CA . ARG A 1 73 ? -10.633 -0.678 35.093 1.00 80.06 73 ARG A CA 1
ATOM 601 C C . ARG A 1 73 ? -10.372 0.800 34.709 1.00 80.06 73 ARG A C 1
ATOM 603 O O . ARG A 1 73 ? -9.380 1.115 34.065 1.00 80.06 73 ARG A O 1
ATOM 610 N N . ASN A 1 74 ? -11.280 1.710 35.086 1.00 83.25 74 ASN A N 1
ATOM 611 C CA . ASN A 1 74 ? -11.279 3.145 34.730 1.00 83.25 74 ASN A CA 1
ATOM 612 C C . ASN A 1 74 ? -11.427 3.480 33.233 1.00 83.25 74 ASN A C 1
ATOM 614 O O . ASN A 1 74 ? -11.326 4.649 32.861 1.00 83.25 74 ASN A O 1
ATOM 618 N N . LYS A 1 75 ? -11.725 2.504 32.374 1.00 83.69 75 LYS A N 1
ATOM 619 C CA . LYS A 1 75 ? -12.020 2.728 30.956 1.00 83.69 75 LYS A CA 1
ATOM 620 C C . LYS A 1 75 ? -13.517 2.656 30.710 1.00 83.69 75 LYS A C 1
ATOM 622 O O . LYS A 1 75 ? -14.203 1.793 31.254 1.00 83.69 75 LYS A O 1
ATOM 627 N N . LYS A 1 76 ? -14.027 3.575 29.889 1.00 89.31 76 LYS A N 1
ATOM 628 C CA . LYS A 1 76 ? -15.430 3.577 29.463 1.00 89.31 76 LYS A CA 1
ATOM 629 C C . LYS A 1 76 ? -15.582 2.787 28.175 1.00 89.31 76 LYS A C 1
ATOM 631 O O . LYS A 1 76 ? -14.889 3.061 27.197 1.00 89.31 76 LYS A O 1
ATOM 636 N N . VAL A 1 77 ? -16.523 1.855 28.172 1.00 89.25 77 VAL A N 1
ATOM 637 C CA . VAL A 1 77 ? -16.863 1.020 27.023 1.00 89.25 77 VAL A CA 1
ATOM 638 C C . VAL A 1 77 ? -18.318 1.262 26.651 1.00 89.25 77 VAL A C 1
ATOM 640 O O . VAL A 1 77 ? -19.195 1.288 27.519 1.00 89.25 77 VAL A O 1
ATOM 643 N N . ILE A 1 78 ? -18.568 1.444 25.361 1.00 91.06 78 ILE A N 1
ATOM 644 C CA . ILE A 1 78 ? -19.906 1.496 24.785 1.00 91.06 78 ILE A CA 1
ATOM 645 C C . ILE A 1 78 ? -20.345 0.074 24.492 1.00 91.06 78 ILE A C 1
ATOM 647 O O . ILE A 1 78 ? -19.641 -0.654 23.792 1.00 91.06 78 ILE A O 1
ATOM 651 N N . VAL A 1 79 ? -21.512 -0.299 25.014 1.00 90.31 79 VAL A N 1
ATOM 652 C CA . VAL A 1 79 ? -22.107 -1.611 24.770 1.00 90.31 79 VAL A CA 1
ATOM 653 C C . VAL A 1 79 ? -23.587 -1.508 24.416 1.00 90.31 79 VAL A C 1
ATOM 655 O O . VAL A 1 79 ? -24.268 -0.575 24.864 1.00 90.31 79 VAL A O 1
ATOM 658 N N . PRO A 1 80 ? -24.127 -2.497 23.692 1.00 90.31 80 PRO A N 1
ATOM 659 C CA . PRO A 1 80 ? -25.563 -2.620 23.502 1.00 90.31 80 PRO A CA 1
ATOM 660 C C . PRO A 1 80 ? -26.260 -2.875 24.842 1.00 90.31 80 PRO A C 1
ATOM 662 O O . PRO A 1 80 ? -25.744 -3.585 25.711 1.00 90.31 80 PRO A O 1
ATOM 665 N N . LYS A 1 81 ? -27.466 -2.334 25.037 1.00 88.31 81 LYS A N 1
ATOM 666 C CA . LYS A 1 81 ? -28.204 -2.527 26.298 1.00 88.31 81 LYS A CA 1
ATOM 667 C C . LYS A 1 81 ? -28.575 -3.974 26.582 1.00 88.31 81 LYS A C 1
ATOM 669 O O . LYS A 1 81 ? -28.637 -4.346 27.754 1.00 88.31 81 LYS A O 1
ATOM 674 N N . TYR A 1 82 ? -28.827 -4.761 25.538 1.00 83.94 82 TYR A N 1
ATOM 675 C CA . TYR A 1 82 ? -29.181 -6.171 25.677 1.00 83.94 82 TYR A CA 1
ATOM 676 C C . TYR A 1 82 ? -28.011 -7.023 26.196 1.00 83.94 82 TYR A C 1
ATOM 678 O O . TYR A 1 82 ? -28.238 -8.121 26.699 1.00 83.94 82 TYR A O 1
ATOM 686 N N . LEU A 1 83 ? -26.772 -6.519 26.136 1.00 80.31 83 LEU A N 1
ATOM 687 C CA . LEU A 1 83 ? -25.601 -7.205 26.666 1.00 80.31 83 LEU A CA 1
ATOM 688 C C . LEU A 1 83 ? -25.583 -7.094 28.200 1.00 80.31 83 LEU A C 1
ATOM 690 O O . LEU A 1 83 ? -25.408 -6.008 28.759 1.00 80.31 83 LEU A O 1
ATOM 694 N N . GLN A 1 84 ? -25.812 -8.203 28.906 1.00 69.75 84 GLN A N 1
ATOM 695 C CA . GLN A 1 84 ? -26.002 -8.185 30.364 1.00 69.75 84 GLN A CA 1
ATOM 696 C C . GLN A 1 84 ? -24.696 -8.209 31.167 1.00 69.75 84 GLN A C 1
ATOM 698 O O . GLN A 1 84 ? -24.638 -7.577 32.220 1.00 69.75 84 GLN A O 1
ATOM 703 N N . ALA A 1 85 ? -23.649 -8.863 30.663 1.00 70.25 85 ALA A N 1
ATOM 704 C CA . ALA A 1 85 ? -22.360 -8.983 31.338 1.00 70.25 85 ALA A CA 1
ATOM 705 C C . ALA A 1 85 ? -21.207 -8.802 30.346 1.00 70.25 85 ALA A C 1
ATOM 707 O O . ALA A 1 85 ? -21.323 -9.178 29.180 1.00 70.25 85 ALA A O 1
ATOM 708 N N . MET A 1 86 ? -20.105 -8.228 30.825 1.00 72.12 86 MET A N 1
ATOM 709 C CA . MET A 1 86 ? -18.849 -8.142 30.091 1.00 72.12 86 MET A CA 1
ATOM 710 C C . MET A 1 86 ? -17.776 -8.847 30.924 1.00 72.12 86 MET A C 1
ATOM 712 O O . MET A 1 86 ? -17.675 -8.587 32.121 1.00 72.12 86 MET A O 1
ATOM 716 N N . ASP A 1 87 ? -17.036 -9.762 30.304 1.00 75.62 87 ASP A N 1
ATOM 717 C CA . ASP A 1 87 ? -15.897 -10.446 30.922 1.00 75.62 87 ASP A CA 1
ATOM 718 C C . ASP A 1 87 ? -14.610 -9.640 30.676 1.00 75.62 87 ASP A C 1
ATOM 720 O O . ASP A 1 87 ? -14.491 -8.944 29.664 1.00 75.62 87 ASP A O 1
ATOM 724 N N . ASP A 1 88 ? -13.631 -9.767 31.569 1.00 77.56 88 ASP A N 1
ATOM 725 C CA . ASP A 1 88 ? -12.333 -9.088 31.495 1.00 77.56 88 ASP A CA 1
ATOM 726 C C . ASP A 1 88 ? -11.605 -9.382 30.171 1.00 77.56 88 ASP A C 1
ATOM 728 O O . ASP A 1 88 ? -10.950 -8.507 29.604 1.00 77.56 88 ASP A O 1
ATOM 732 N N . ARG A 1 89 ? -11.806 -10.582 29.613 1.00 80.00 89 ARG A N 1
ATOM 733 C CA . ARG A 1 89 ? -11.264 -10.990 28.306 1.00 80.00 89 ARG A CA 1
ATOM 734 C C . ARG A 1 89 ? -11.750 -10.119 27.149 1.00 80.00 89 ARG A C 1
ATOM 736 O O . ARG A 1 89 ? -10.998 -9.857 26.217 1.00 80.00 89 ARG A O 1
ATOM 743 N N . ILE A 1 90 ? -13.008 -9.673 27.190 1.00 80.06 90 ILE A N 1
ATOM 744 C CA . ILE A 1 90 ? -13.583 -8.829 26.132 1.00 80.06 90 ILE A CA 1
ATOM 745 C C . ILE A 1 90 ? -12.872 -7.475 26.126 1.00 80.06 90 ILE A C 1
ATOM 747 O O . ILE A 1 90 ? -12.560 -6.945 25.067 1.00 80.06 90 ILE A O 1
ATOM 751 N N . ILE A 1 91 ? -12.554 -6.940 27.302 1.00 80.12 91 ILE A N 1
ATOM 752 C CA . ILE A 1 91 ? -11.867 -5.654 27.439 1.00 80.12 91 ILE A CA 1
ATOM 753 C C . ILE A 1 91 ? -10.430 -5.758 26.942 1.00 80.12 91 ILE A C 1
ATOM 755 O O . ILE A 1 91 ? -9.986 -4.889 26.200 1.00 80.12 91 ILE A O 1
ATOM 759 N N . GLU A 1 92 ? -9.714 -6.821 27.307 1.00 83.62 92 GLU A N 1
ATOM 760 C CA . GLU A 1 92 ? -8.340 -7.054 26.844 1.00 83.62 92 GLU A CA 1
ATOM 761 C C . GLU A 1 92 ? -8.268 -7.176 25.312 1.00 83.62 92 GLU A C 1
ATOM 763 O O . GLU A 1 92 ? -7.363 -6.616 24.684 1.00 83.62 92 GLU A O 1
ATOM 768 N N . ASN A 1 93 ? -9.266 -7.813 24.692 1.00 84.88 93 ASN A N 1
ATOM 769 C CA . ASN A 1 93 ? -9.391 -7.854 23.235 1.00 84.88 93 ASN A CA 1
ATOM 770 C C . ASN A 1 93 ? -9.630 -6.458 22.643 1.00 84.88 93 ASN A C 1
ATOM 772 O O . ASN A 1 93 ? -8.919 -6.068 21.721 1.00 84.88 93 ASN A O 1
ATOM 776 N N . LEU A 1 94 ? -10.554 -5.672 23.208 1.00 84.81 94 LEU A N 1
ATOM 777 C CA . LEU A 1 94 ? -10.828 -4.303 22.750 1.00 84.81 94 LEU A CA 1
ATOM 778 C C . LEU A 1 94 ? -9.613 -3.379 22.885 1.00 84.81 94 LEU A C 1
ATOM 780 O O . LEU A 1 94 ? -9.380 -2.519 22.039 1.00 84.81 94 LEU A O 1
ATOM 784 N N . GLU A 1 95 ? -8.832 -3.535 23.952 1.00 85.06 95 GLU A N 1
ATOM 785 C CA . GLU A 1 95 ? -7.585 -2.795 24.136 1.00 85.06 95 GLU A CA 1
ATOM 786 C C . GLU A 1 95 ? -6.550 -3.173 23.078 1.00 85.06 95 GLU A C 1
ATOM 788 O O . GLU A 1 95 ? -5.917 -2.293 22.494 1.00 85.06 95 GLU A O 1
ATOM 793 N N . THR A 1 96 ? -6.410 -4.469 22.799 1.00 86.50 96 THR A N 1
ATOM 794 C CA . THR A 1 96 ? -5.496 -4.972 21.770 1.00 86.50 96 THR A CA 1
ATOM 795 C C . THR A 1 96 ? -5.899 -4.466 20.385 1.00 86.50 96 THR A C 1
ATOM 797 O O . THR A 1 96 ? -5.054 -3.951 19.653 1.00 86.50 96 THR A O 1
ATOM 800 N N . GLU A 1 97 ? -7.185 -4.538 20.038 1.00 85.50 97 GLU A N 1
ATOM 801 C CA . GLU A 1 97 ? -7.728 -4.009 18.781 1.00 85.50 97 GLU A CA 1
ATOM 802 C C . GLU A 1 97 ? -7.485 -2.504 18.641 1.00 85.50 97 GLU A C 1
ATOM 804 O O . GLU A 1 97 ? -7.020 -2.048 17.596 1.00 85.50 97 GLU A O 1
ATOM 809 N N . ASN A 1 98 ? -7.715 -1.738 19.710 1.00 84.00 98 ASN A N 1
ATOM 810 C CA . ASN A 1 98 ? -7.466 -0.300 19.725 1.00 84.00 98 ASN A CA 1
ATOM 811 C C . ASN A 1 98 ? -5.978 0.015 19.485 1.00 84.00 98 ASN A C 1
ATOM 813 O O . ASN A 1 98 ? -5.651 0.833 18.625 1.00 84.00 98 ASN A O 1
ATOM 817 N N . ILE A 1 99 ? -5.061 -0.681 20.170 1.00 88.69 99 ILE A N 1
ATOM 818 C CA . ILE A 1 99 ? -3.612 -0.520 19.958 1.00 88.69 99 ILE A CA 1
ATOM 819 C C . ILE A 1 99 ? -3.238 -0.822 18.502 1.00 88.69 99 ILE A C 1
ATOM 821 O O . ILE A 1 99 ? -2.489 -0.056 17.890 1.00 88.69 99 ILE A O 1
ATOM 825 N N . LEU A 1 100 ? -3.766 -1.912 17.935 1.00 90.12 100 LEU A N 1
ATOM 826 C CA . LEU A 1 100 ? -3.509 -2.298 16.547 1.00 90.12 100 LEU A CA 1
ATOM 827 C C . LEU A 1 100 ? -4.004 -1.234 15.563 1.00 90.12 100 LEU A C 1
ATOM 829 O O . LEU A 1 100 ? -3.266 -0.849 14.655 1.00 90.12 100 LEU A O 1
ATOM 833 N N . GLN A 1 101 ? -5.216 -0.718 15.759 1.00 86.31 101 GLN A N 1
ATOM 834 C CA . GLN A 1 101 ? -5.787 0.323 14.906 1.00 86.31 101 GLN A CA 1
ATOM 835 C C . GLN A 1 101 ? -5.013 1.638 15.020 1.00 86.31 101 GLN A C 1
ATOM 837 O O . GLN A 1 101 ? -4.682 2.235 13.996 1.00 86.31 101 GLN A O 1
ATOM 842 N N . LYS A 1 102 ? -4.635 2.059 16.234 1.00 87.00 102 LYS A N 1
ATOM 843 C CA . LYS A 1 102 ? -3.778 3.236 16.445 1.00 87.00 102 LYS A CA 1
ATOM 844 C C . LYS A 1 102 ? -2.441 3.086 15.726 1.00 87.00 102 LYS A C 1
ATOM 846 O O . LYS A 1 102 ? -2.034 3.989 14.995 1.00 87.00 102 LYS A O 1
ATOM 851 N N . ALA A 1 103 ? -1.777 1.941 15.881 1.00 92.12 103 ALA A N 1
ATOM 852 C CA . ALA A 1 103 ? -0.514 1.665 15.203 1.00 92.12 103 ALA A CA 1
ATOM 853 C C . ALA A 1 103 ? -0.668 1.716 13.672 1.00 92.12 103 ALA A C 1
ATOM 855 O O . ALA A 1 103 ? 0.125 2.375 12.997 1.00 92.12 103 ALA A O 1
ATOM 856 N N . ALA A 1 104 ? -1.714 1.087 13.127 1.00 93.75 104 ALA A N 1
ATOM 857 C CA . ALA A 1 104 ? -2.001 1.100 11.695 1.00 93.75 104 ALA A CA 1
ATOM 858 C C . ALA A 1 104 ? -2.269 2.521 11.167 1.00 93.75 104 ALA A C 1
ATOM 860 O O . ALA A 1 104 ? -1.709 2.903 10.138 1.00 93.75 104 ALA A O 1
ATOM 861 N N . SER A 1 105 ? -3.058 3.328 11.882 1.00 89.88 105 SER A N 1
ATOM 862 C CA . SER A 1 105 ? -3.347 4.721 11.516 1.00 89.88 105 SER A CA 1
ATOM 863 C C . SER A 1 105 ? -2.097 5.600 11.538 1.00 89.88 105 SER A C 1
ATOM 865 O O . SER A 1 105 ? -1.880 6.375 10.604 1.00 89.88 105 SER A O 1
ATOM 867 N N . ILE A 1 106 ? -1.231 5.445 12.548 1.00 93.62 106 ILE A N 1
ATOM 868 C CA . ILE A 1 106 ? 0.057 6.152 12.629 1.00 93.62 106 ILE A CA 1
ATOM 869 C C . ILE A 1 106 ? 0.930 5.804 11.420 1.00 93.62 106 ILE A C 1
ATOM 871 O O . ILE A 1 106 ? 1.424 6.706 10.741 1.00 93.62 106 ILE A O 1
ATOM 875 N N . LEU A 1 107 ? 1.095 4.511 11.122 1.00 96.69 107 LEU A N 1
ATOM 876 C CA . LEU A 1 107 ? 1.898 4.062 9.983 1.00 96.69 107 LEU A CA 1
ATOM 877 C C . LEU A 1 107 ? 1.310 4.552 8.659 1.00 96.69 107 LEU A C 1
ATOM 879 O O . LEU A 1 107 ? 2.038 5.097 7.836 1.00 96.69 107 LEU A O 1
ATOM 883 N N . ARG A 1 108 ? -0.007 4.441 8.459 1.00 95.62 108 ARG A N 1
ATOM 884 C CA . ARG A 1 108 ? -0.675 4.924 7.244 1.00 95.62 108 ARG A CA 1
ATOM 885 C C . ARG A 1 108 ? -0.477 6.426 7.047 1.00 95.62 108 ARG A C 1
ATOM 887 O O . ARG A 1 108 ? -0.143 6.852 5.944 1.00 95.62 108 ARG A O 1
ATOM 894 N N . LYS A 1 109 ? -0.658 7.226 8.100 1.00 93.88 109 LYS A N 1
ATOM 895 C CA . LYS A 1 109 ? -0.450 8.680 8.059 1.00 93.88 109 LYS A CA 1
ATOM 896 C C . LYS A 1 109 ? 0.992 9.022 7.701 1.00 93.88 109 LYS A C 1
ATOM 898 O O . LYS A 1 109 ? 1.208 9.857 6.830 1.00 93.88 109 LYS A O 1
ATOM 903 N N . LEU A 1 110 ? 1.954 8.340 8.321 1.00 95.94 110 LEU A N 1
ATOM 904 C CA . LEU A 1 110 ? 3.373 8.509 8.027 1.00 95.94 110 LEU A CA 1
ATOM 905 C C . LEU A 1 110 ? 3.675 8.228 6.551 1.00 95.94 110 LEU A C 1
ATOM 907 O O . LEU A 1 110 ? 4.327 9.037 5.903 1.00 95.94 110 LEU A O 1
ATOM 911 N N . ILE A 1 111 ? 3.159 7.120 6.014 1.00 96.12 111 ILE A N 1
ATOM 912 C CA . ILE A 1 111 ? 3.332 6.729 4.608 1.00 96.12 111 ILE A CA 1
ATOM 913 C C . ILE A 1 111 ? 2.779 7.800 3.665 1.00 96.12 111 ILE A C 1
ATOM 915 O O . ILE A 1 111 ? 3.473 8.213 2.740 1.00 96.12 111 ILE A O 1
ATOM 919 N N . LEU A 1 112 ? 1.553 8.272 3.908 1.00 94.25 112 LEU A N 1
ATOM 920 C CA . LEU A 1 112 ? 0.889 9.264 3.055 1.00 94.25 112 LEU A CA 1
ATOM 921 C C . LEU A 1 112 ? 1.552 10.649 3.102 1.00 94.25 112 LEU A C 1
ATOM 923 O O . LEU A 1 112 ? 1.379 11.437 2.174 1.00 94.25 112 LEU A O 1
ATOM 927 N N . GLN A 1 113 ? 2.285 10.951 4.174 1.00 93.19 113 GLN A N 1
ATOM 928 C CA . GLN A 1 113 ? 3.012 12.208 4.356 1.00 93.19 113 GLN A CA 1
ATOM 929 C C . GLN A 1 113 ? 4.436 12.177 3.787 1.00 93.19 113 GLN A C 1
ATOM 931 O O . GLN A 1 113 ? 5.112 13.206 3.811 1.00 93.19 113 GLN A O 1
ATOM 936 N N . MET A 1 114 ? 4.905 11.032 3.281 1.00 93.06 114 MET A N 1
ATOM 937 C CA . MET A 1 114 ? 6.249 10.939 2.720 1.00 93.06 114 MET A CA 1
ATOM 938 C C . MET A 1 114 ? 6.408 11.818 1.472 1.00 93.06 114 MET A C 1
ATOM 940 O O . MET A 1 114 ? 5.505 11.862 0.629 1.00 93.06 114 MET A O 1
ATOM 944 N N . PRO A 1 115 ? 7.565 12.489 1.313 1.00 91.44 115 PRO A N 1
ATOM 945 C CA . PRO A 1 115 ? 7.872 13.212 0.089 1.00 91.44 115 PRO A CA 1
ATOM 946 C C . PRO A 1 115 ? 7.965 12.230 -1.082 1.00 91.44 115 PRO A C 1
ATOM 948 O O . PRO A 1 115 ? 8.595 11.176 -0.979 1.00 91.44 115 PRO A O 1
ATOM 951 N N . LYS A 1 116 ? 7.324 12.592 -2.195 1.00 91.56 116 LYS A N 1
ATOM 952 C CA . LYS A 1 116 ? 7.304 11.805 -3.430 1.00 91.56 116 LYS A CA 1
ATOM 953 C C . LYS A 1 116 ? 8.277 12.423 -4.423 1.00 91.56 116 LYS A C 1
ATOM 955 O O . LYS A 1 116 ? 8.099 13.572 -4.822 1.00 91.56 116 LYS A O 1
ATOM 960 N N . ASN A 1 117 ? 9.259 11.646 -4.847 1.00 89.06 117 ASN A N 1
ATOM 961 C CA . ASN A 1 117 ? 10.189 11.993 -5.910 1.00 89.06 117 ASN A CA 1
ATOM 962 C C . ASN A 1 117 ? 9.694 11.332 -7.195 1.00 89.06 117 ASN A C 1
ATOM 964 O O . ASN A 1 117 ? 10.167 10.264 -7.565 1.00 89.06 117 ASN A O 1
ATOM 968 N N . THR A 1 118 ? 8.682 11.921 -7.835 1.00 88.50 118 THR A N 1
ATOM 969 C CA . THR A 1 118 ? 8.107 11.373 -9.074 1.00 88.50 118 THR A CA 1
ATOM 970 C C . THR A 1 118 ? 9.194 11.096 -10.103 1.00 88.50 118 THR A C 1
ATOM 972 O O . THR A 1 118 ? 10.083 11.936 -10.281 1.00 88.50 118 THR A O 1
ATOM 975 N N . LEU A 1 119 ? 9.099 9.962 -10.802 1.00 88.69 119 LEU A N 1
ATOM 976 C CA . LEU A 1 119 ? 10.068 9.641 -11.843 1.00 88.69 119 LEU A CA 1
ATOM 977 C C . LEU A 1 119 ? 10.097 10.753 -12.906 1.00 88.69 119 LEU A C 1
ATOM 979 O O . LEU A 1 119 ? 9.041 11.302 -13.251 1.00 88.69 119 LEU A O 1
ATOM 983 N N . PRO A 1 120 ? 11.283 11.105 -13.431 1.00 86.94 120 PRO A N 1
ATOM 984 C CA . PRO A 1 120 ? 11.389 12.061 -14.521 1.00 86.94 120 PRO A CA 1
ATOM 985 C C . PRO A 1 120 ? 10.557 11.612 -15.725 1.00 86.94 120 PRO A C 1
ATOM 987 O O . PRO A 1 120 ? 10.605 10.455 -16.128 1.00 86.94 120 PRO A O 1
ATOM 990 N N . THR A 1 121 ? 9.828 12.544 -16.339 1.00 83.69 121 THR A N 1
ATOM 991 C CA . THR A 1 121 ? 9.057 12.280 -17.571 1.00 83.69 121 THR A CA 1
ATOM 992 C C . THR A 1 121 ? 9.928 12.220 -18.825 1.00 83.69 121 THR A C 1
ATOM 994 O O . THR A 1 121 ? 9.433 11.893 -19.897 1.00 83.69 121 THR A O 1
ATOM 997 N N . LYS A 1 122 ? 11.200 12.611 -18.707 1.00 84.12 122 LYS A N 1
ATOM 998 C CA . LYS A 1 122 ? 12.231 12.557 -19.744 1.00 84.12 122 LYS A CA 1
ATOM 999 C C . LYS A 1 122 ? 13.564 12.278 -19.071 1.00 84.12 122 LYS A C 1
ATOM 1001 O O . LYS A 1 122 ? 13.758 12.689 -17.927 1.00 84.12 122 LYS A O 1
ATOM 1006 N N . ASN A 1 123 ? 14.500 11.703 -19.818 1.00 85.12 123 ASN A N 1
ATOM 1007 C CA . ASN A 1 123 ? 15.857 11.422 -19.347 1.00 85.12 123 ASN A CA 1
ATOM 1008 C C . ASN A 1 123 ? 15.878 10.456 -18.151 1.00 85.12 123 ASN A C 1
ATOM 1010 O O . ASN A 1 123 ? 16.718 10.589 -17.260 1.00 85.12 123 ASN A O 1
ATOM 1014 N N . ILE A 1 124 ? 14.926 9.522 -18.103 1.00 88.56 124 ILE A N 1
ATOM 1015 C CA . ILE A 1 124 ? 14.894 8.495 -17.068 1.00 88.56 124 ILE A CA 1
ATOM 1016 C C . ILE A 1 124 ? 16.079 7.536 -17.246 1.00 88.56 124 ILE A C 1
ATOM 1018 O O . ILE A 1 124 ? 16.473 7.183 -18.355 1.00 88.56 124 ILE A O 1
ATOM 1022 N N . THR A 1 125 ? 16.679 7.141 -16.133 1.00 86.44 125 THR A N 1
ATOM 1023 C CA . THR A 1 125 ? 17.847 6.268 -16.077 1.00 86.44 125 THR A CA 1
ATOM 1024 C C . THR A 1 125 ? 17.522 5.058 -15.218 1.00 86.44 125 THR A C 1
ATOM 1026 O O . THR A 1 125 ? 16.619 5.098 -14.379 1.00 86.44 125 THR A O 1
ATOM 1029 N N . THR A 1 126 ? 18.332 4.015 -15.358 1.00 85.25 126 THR A N 1
ATOM 1030 C CA . THR A 1 126 ? 18.270 2.825 -14.506 1.00 85.25 126 THR A CA 1
ATOM 1031 C C . THR A 1 126 ? 18.384 3.169 -13.017 1.00 85.25 126 THR A C 1
ATOM 1033 O O . THR A 1 126 ? 17.687 2.583 -12.194 1.00 85.25 126 THR A O 1
ATOM 1036 N N . GLU A 1 127 ? 19.190 4.173 -12.654 1.00 88.31 127 GLU A N 1
ATOM 1037 C CA . GLU A 1 127 ? 19.307 4.663 -11.274 1.00 88.31 127 GLU A CA 1
ATOM 1038 C C . GLU A 1 127 ? 17.981 5.214 -10.734 1.00 88.31 127 GLU A C 1
ATOM 1040 O O . GLU A 1 127 ? 17.636 4.965 -9.578 1.00 88.31 127 GLU A O 1
ATOM 1045 N N . HIS A 1 128 ? 17.202 5.917 -11.563 1.00 90.56 128 HIS A N 1
ATOM 1046 C CA . HIS A 1 128 ? 15.871 6.385 -11.176 1.00 90.56 128 HIS A CA 1
ATOM 1047 C C . HIS A 1 128 ? 14.918 5.211 -10.928 1.00 90.56 128 HIS A C 1
ATOM 1049 O O . HIS A 1 128 ? 14.214 5.197 -9.917 1.00 90.56 128 HIS A O 1
ATOM 1055 N N . SER A 1 129 ? 14.951 4.193 -11.789 1.00 88.25 129 SER A N 1
ATOM 1056 C CA . SER A 1 129 ? 14.154 2.970 -11.638 1.00 88.25 129 SER A CA 1
ATOM 1057 C C . SER A 1 129 ? 14.538 2.166 -10.385 1.00 88.25 129 SER A C 1
ATOM 1059 O O . SER A 1 129 ? 13.663 1.666 -9.675 1.00 88.25 129 SER A O 1
ATOM 1061 N N . MET A 1 130 ? 15.832 2.103 -10.051 1.00 90.31 130 MET A N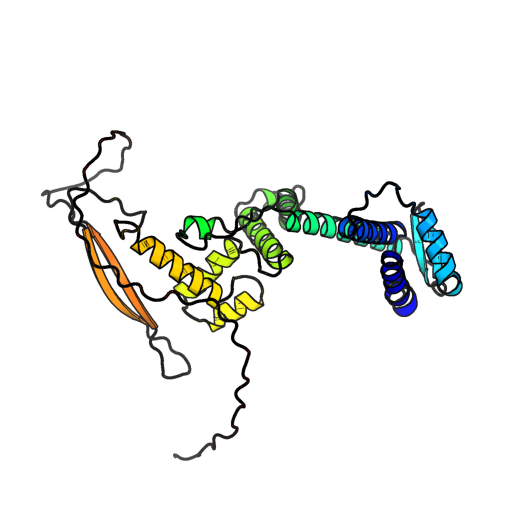 1
ATOM 1062 C CA . MET A 1 130 ? 16.342 1.449 -8.837 1.00 90.31 130 MET A CA 1
ATOM 1063 C C . MET A 1 130 ? 16.058 2.237 -7.552 1.00 90.31 130 MET A C 1
ATOM 1065 O O . MET A 1 130 ? 15.910 1.637 -6.488 1.00 90.31 130 MET A O 1
ATOM 1069 N N . ALA A 1 131 ? 15.993 3.568 -7.623 1.00 92.00 131 ALA A N 1
ATOM 1070 C CA . ALA A 1 131 ? 15.662 4.419 -6.482 1.00 92.00 131 ALA A CA 1
ATOM 1071 C C . ALA A 1 131 ? 14.150 4.482 -6.213 1.00 92.00 131 ALA A C 1
ATOM 1073 O O . ALA A 1 131 ? 13.725 4.537 -5.054 1.00 92.00 131 ALA A O 1
ATOM 1074 N N . GLY A 1 132 ? 13.338 4.417 -7.272 1.00 93.56 132 GLY A N 1
ATOM 1075 C CA . GLY A 1 132 ? 11.888 4.577 -7.221 1.00 93.56 132 GLY A CA 1
ATOM 1076 C C . GLY A 1 132 ? 11.452 5.961 -6.731 1.00 93.56 132 GLY A C 1
ATOM 1077 O O . GLY A 1 132 ? 12.242 6.898 -6.629 1.00 93.56 132 GLY A O 1
ATOM 1078 N N . GLU A 1 133 ? 10.162 6.100 -6.427 1.00 94.56 133 GLU A N 1
ATOM 1079 C CA . GLU A 1 133 ? 9.537 7.405 -6.178 1.00 94.56 133 GLU A CA 1
ATOM 1080 C C . GLU A 1 133 ? 9.454 7.796 -4.697 1.00 94.56 133 GLU A C 1
ATOM 1082 O O . GLU A 1 133 ? 9.061 8.916 -4.370 1.00 94.56 133 GLU A O 1
ATOM 1087 N N . VAL A 1 134 ? 9.772 6.887 -3.773 1.00 94.25 134 VAL A N 1
ATOM 1088 C CA . VAL A 1 134 ? 9.602 7.134 -2.337 1.00 94.25 134 VAL A CA 1
ATOM 1089 C C . VAL A 1 134 ? 10.591 6.337 -1.497 1.00 94.25 134 VAL A C 1
ATOM 1091 O O . VAL A 1 134 ? 10.890 5.178 -1.787 1.00 94.25 134 VAL A O 1
ATOM 1094 N N . SER A 1 135 ? 11.062 6.947 -0.410 1.00 93.56 135 SER A N 1
ATOM 1095 C CA . SER A 1 135 ? 11.874 6.272 0.601 1.00 93.56 135 SER A CA 1
ATOM 1096 C C . SER A 1 135 ? 11.006 5.593 1.663 1.00 93.56 135 SER A C 1
ATOM 1098 O O . SER A 1 135 ? 9.866 5.979 1.924 1.00 93.56 135 SER A O 1
ATOM 1100 N N . ILE A 1 136 ? 11.544 4.549 2.293 1.00 95.19 136 ILE A N 1
ATOM 1101 C CA . ILE A 1 136 ? 10.839 3.810 3.345 1.00 95.19 136 ILE A CA 1
ATOM 1102 C C . ILE A 1 136 ? 10.955 4.582 4.671 1.00 95.19 136 ILE A C 1
ATOM 1104 O O . ILE A 1 136 ? 12.076 4.844 5.113 1.00 95.19 136 ILE A O 1
ATOM 1108 N N . PRO A 1 137 ? 9.840 4.900 5.357 1.00 96.12 137 PRO A N 1
ATOM 1109 C CA . PRO A 1 137 ? 9.891 5.519 6.678 1.00 96.12 137 PRO A CA 1
ATOM 1110 C C . PRO A 1 137 ? 10.529 4.600 7.729 1.00 96.12 137 PRO A C 1
ATOM 1112 O O . PRO A 1 137 ? 10.193 3.416 7.811 1.00 96.12 137 PRO A O 1
ATOM 1115 N N . THR A 1 138 ? 11.363 5.153 8.615 1.00 95.38 138 THR A N 1
ATOM 1116 C CA . THR A 1 138 ? 12.061 4.382 9.662 1.00 95.38 138 THR A CA 1
ATOM 1117 C C . THR A 1 138 ? 11.102 3.622 10.581 1.00 95.38 138 THR A C 1
ATOM 1119 O O . THR A 1 138 ? 11.335 2.456 10.872 1.00 95.38 138 THR A O 1
ATOM 1122 N N . LEU A 1 139 ? 9.974 4.227 10.974 1.00 96.06 139 LEU A N 1
ATOM 1123 C CA . LEU A 1 139 ? 8.980 3.555 11.823 1.00 96.06 139 LEU A CA 1
ATOM 1124 C C . LEU A 1 139 ? 8.325 2.353 11.129 1.00 96.06 139 LEU A C 1
ATOM 1126 O O . LEU A 1 139 ? 8.072 1.340 11.776 1.00 96.06 139 LEU A O 1
ATOM 1130 N N . LEU A 1 140 ? 8.076 2.438 9.817 1.00 96.81 140 LEU A N 1
ATOM 1131 C CA . LEU A 1 140 ? 7.545 1.312 9.044 1.00 96.81 140 LEU A CA 1
ATOM 1132 C C . LEU A 1 140 ? 8.580 0.185 8.955 1.00 96.81 140 LEU A C 1
ATOM 1134 O O . LEU A 1 140 ? 8.245 -0.988 9.121 1.00 96.81 140 LEU A O 1
ATOM 1138 N N . LEU A 1 141 ? 9.843 0.555 8.737 1.00 95.56 141 LEU A N 1
ATOM 1139 C CA . LEU A 1 141 ? 10.961 -0.379 8.720 1.00 95.56 141 LEU A CA 1
ATOM 1140 C C . LEU A 1 141 ? 11.104 -1.099 10.069 1.00 95.56 141 LEU A C 1
ATOM 1142 O O . LEU A 1 141 ? 11.225 -2.322 10.105 1.00 95.56 141 LEU A O 1
ATOM 1146 N N . ASP A 1 142 ? 11.058 -0.364 11.178 1.00 93.94 142 ASP A N 1
ATOM 1147 C CA . ASP A 1 142 ? 11.183 -0.920 12.527 1.00 93.94 142 ASP A CA 1
ATOM 1148 C C . ASP A 1 142 ? 9.988 -1.792 12.912 1.00 93.94 142 ASP A C 1
ATOM 1150 O O . ASP A 1 142 ? 10.175 -2.836 13.550 1.00 93.94 142 ASP A O 1
ATOM 1154 N N . PHE A 1 143 ? 8.782 -1.418 12.473 1.00 95.62 143 PHE A N 1
ATOM 1155 C CA . PHE A 1 143 ? 7.587 -2.243 12.612 1.00 95.62 143 PHE A CA 1
ATOM 1156 C C . PHE A 1 143 ? 7.784 -3.604 11.937 1.00 95.62 143 PHE A C 1
ATOM 1158 O O . PHE A 1 143 ? 7.696 -4.631 12.608 1.00 95.62 143 PHE A O 1
ATOM 1165 N N . TYR A 1 144 ? 8.146 -3.637 10.649 1.00 95.62 144 TYR A N 1
ATOM 1166 C CA . TYR A 1 144 ? 8.350 -4.898 9.928 1.00 95.62 144 TYR A CA 1
ATOM 1167 C C . TYR A 1 144 ? 9.557 -5.693 10.433 1.00 95.62 144 TYR A C 1
ATOM 1169 O O . TYR A 1 144 ? 9.485 -6.920 10.527 1.00 95.62 144 TYR A O 1
ATOM 1177 N N . LYS A 1 145 ? 10.648 -5.026 10.830 1.00 93.69 145 LYS A N 1
ATOM 1178 C CA . LYS A 1 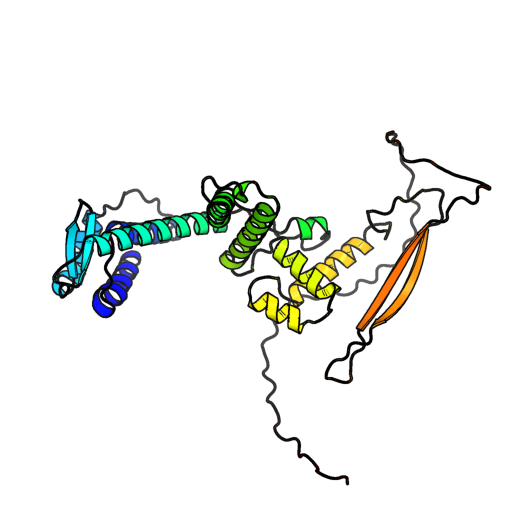145 ? 11.794 -5.685 11.481 1.00 93.69 145 LYS A CA 1
ATOM 1179 C C . LYS A 1 145 ? 11.374 -6.388 12.765 1.00 93.69 145 LYS A C 1
ATOM 1181 O O . LYS A 1 145 ? 11.802 -7.511 13.014 1.00 93.69 145 LYS A O 1
ATOM 1186 N N . THR A 1 146 ? 10.542 -5.739 13.573 1.00 93.12 146 THR A N 1
ATOM 1187 C CA . THR A 1 146 ? 10.036 -6.304 14.828 1.00 93.12 146 THR A CA 1
ATOM 1188 C C . THR A 1 146 ? 9.022 -7.414 14.567 1.00 93.12 146 THR A C 1
ATOM 1190 O O . THR A 1 146 ? 9.080 -8.443 15.234 1.00 93.12 146 THR A O 1
ATOM 1193 N N . LEU A 1 147 ? 8.147 -7.250 13.572 1.00 93.19 147 LEU A N 1
ATOM 1194 C CA . LEU A 1 147 ? 7.136 -8.237 13.196 1.00 93.19 147 LEU A CA 1
ATOM 1195 C C . LEU A 1 147 ? 7.762 -9.539 12.673 1.00 93.19 147 LEU A C 1
ATOM 1197 O O . LEU A 1 147 ? 7.367 -10.622 13.091 1.00 93.19 147 LEU A O 1
ATOM 1201 N N . LEU A 1 148 ? 8.755 -9.445 11.782 1.00 91.94 148 LEU A N 1
ATOM 1202 C CA . LEU A 1 148 ? 9.375 -10.613 11.140 1.00 91.94 148 LEU A CA 1
ATOM 1203 C C . LEU A 1 148 ? 10.547 -11.192 11.939 1.00 91.94 148 LEU A C 1
ATOM 1205 O O . LEU A 1 148 ? 10.759 -12.406 11.955 1.00 91.94 148 LEU A O 1
ATOM 1209 N N . GLY A 1 149 ? 11.335 -10.321 12.571 1.00 87.75 149 GLY A N 1
ATOM 1210 C CA . GLY A 1 149 ? 12.550 -10.681 13.302 1.00 87.75 149 GLY A CA 1
ATOM 1211 C C . GLY A 1 149 ? 12.357 -10.840 14.810 1.00 87.75 149 GLY A C 1
ATOM 1212 O O . GLY A 1 149 ? 13.241 -11.386 15.470 1.00 87.75 149 GLY A O 1
ATOM 1213 N N . GLY A 1 150 ? 11.227 -10.389 15.361 1.00 86.31 150 GLY A N 1
ATOM 1214 C CA . GLY A 1 150 ? 10.990 -10.280 16.801 1.00 86.31 150 GLY A CA 1
ATOM 1215 C C . GLY A 1 150 ? 11.702 -9.077 17.436 1.00 86.31 150 GLY A C 1
ATOM 1216 O O . GLY A 1 150 ? 12.687 -8.556 16.916 1.00 86.31 150 GLY A O 1
ATOM 1217 N N . TRP A 1 151 ? 11.238 -8.649 18.615 1.00 78.31 151 TRP A N 1
ATOM 1218 C CA . TRP A 1 151 ? 11.796 -7.494 19.344 1.00 78.31 151 TRP A CA 1
ATOM 1219 C C . TRP A 1 151 ? 13.297 -7.638 19.665 1.00 78.31 151 TRP A C 1
ATOM 1221 O O . TRP A 1 151 ? 14.058 -6.678 19.550 1.00 78.31 151 TRP A O 1
ATOM 1231 N N . ARG A 1 152 ? 13.728 -8.853 20.033 1.00 75.75 152 ARG A N 1
ATOM 1232 C CA . ARG A 1 152 ? 15.115 -9.216 20.402 1.00 75.75 152 ARG A CA 1
ATOM 1233 C C . ARG A 1 152 ? 15.625 -10.458 19.660 1.00 75.75 152 ARG A C 1
ATOM 1235 O O . ARG A 1 152 ? 16.527 -11.142 20.136 1.00 75.75 152 ARG A O 1
ATOM 1242 N N . GLY A 1 153 ? 15.010 -10.819 18.536 1.00 75.06 153 GLY A N 1
ATOM 1243 C CA . GLY A 1 153 ? 15.392 -12.039 17.832 1.00 75.06 153 GLY A CA 1
ATOM 1244 C C . GLY A 1 153 ? 16.684 -11.854 17.040 1.00 75.06 153 GLY A C 1
ATOM 1245 O O . GLY A 1 153 ? 16.834 -10.866 16.328 1.00 75.06 153 GLY A O 1
ATOM 1246 N N . LYS A 1 154 ? 17.580 -12.851 17.080 1.00 80.38 154 LYS A N 1
ATOM 1247 C CA . LYS A 1 154 ? 18.783 -12.906 16.219 1.00 80.38 154 LYS A CA 1
ATOM 1248 C C . LYS A 1 154 ? 18.440 -12.782 14.728 1.00 80.38 154 LYS A C 1
ATOM 1250 O O . LYS A 1 154 ? 19.237 -12.298 13.935 1.00 80.38 154 LYS A O 1
ATOM 1255 N N . ARG A 1 155 ? 17.220 -13.183 14.346 1.00 82.31 155 ARG A N 1
ATOM 1256 C CA . ARG A 1 155 ? 16.686 -13.032 12.987 1.00 82.31 155 ARG A CA 1
ATOM 1257 C C . ARG A 1 155 ? 16.620 -11.568 12.536 1.00 82.31 155 ARG A C 1
ATOM 1259 O O . ARG A 1 155 ? 16.744 -11.323 11.345 1.00 82.31 155 ARG A O 1
ATOM 1266 N N . LYS A 1 156 ? 16.479 -10.603 13.450 1.00 78.31 156 LYS A N 1
ATOM 1267 C CA . LYS A 1 156 ? 16.422 -9.168 13.127 1.00 78.31 156 LYS A CA 1
ATOM 1268 C C . LYS A 1 156 ? 17.704 -8.647 12.461 1.00 78.31 156 LYS A C 1
ATOM 1270 O O . LYS A 1 156 ? 17.631 -7.713 11.671 1.00 78.31 156 LYS A O 1
ATOM 1275 N N . GLU A 1 157 ? 18.847 -9.264 12.755 1.00 81.62 157 GLU A N 1
ATOM 1276 C CA . GLU A 1 157 ? 20.161 -8.920 12.187 1.00 81.62 157 GLU A CA 1
ATOM 1277 C C . GLU A 1 157 ? 20.508 -9.760 10.946 1.00 81.62 157 GLU A C 1
ATOM 1279 O O . GLU A 1 157 ? 21.524 -9.536 10.296 1.00 81.62 157 GLU A O 1
ATOM 1284 N N . ASN A 1 158 ? 19.662 -10.730 10.586 1.00 87.56 158 ASN A N 1
ATOM 1285 C CA . ASN A 1 158 ? 19.878 -11.567 9.415 1.00 87.56 158 ASN A CA 1
ATOM 1286 C C . ASN A 1 158 ? 19.638 -10.759 8.126 1.00 87.56 158 ASN A C 1
ATOM 1288 O O . ASN A 1 158 ? 18.577 -10.155 7.951 1.00 87.56 158 ASN A O 1
ATOM 1292 N N . MET A 1 159 ? 20.593 -10.813 7.193 1.00 89.44 159 MET A N 1
ATOM 1293 C CA . MET A 1 159 ? 20.522 -10.122 5.900 1.00 89.44 159 MET A CA 1
ATOM 1294 C C . MET A 1 159 ? 19.250 -10.461 5.105 1.00 89.44 159 MET A C 1
ATOM 1296 O O . MET A 1 159 ? 18.590 -9.562 4.586 1.00 89.44 159 MET A O 1
ATOM 1300 N N . GLN A 1 160 ? 18.859 -11.737 5.062 1.00 89.94 160 GLN A N 1
ATOM 1301 C CA . GLN A 1 160 ? 17.642 -12.202 4.393 1.00 89.94 160 GLN A CA 1
ATOM 1302 C C . GLN A 1 160 ? 16.387 -11.610 5.043 1.00 89.94 160 GLN A C 1
ATOM 1304 O O . GLN A 1 160 ? 15.457 -11.208 4.345 1.00 89.94 160 GLN A O 1
ATOM 1309 N N . CYS A 1 161 ? 16.361 -11.500 6.376 1.00 90.25 161 CYS A N 1
ATOM 1310 C CA . CYS A 1 161 ? 15.269 -10.815 7.065 1.00 90.25 161 CYS A CA 1
ATOM 1311 C C . CYS A 1 161 ? 15.235 -9.331 6.680 1.00 90.25 161 CYS A C 1
ATOM 1313 O O . CYS A 1 161 ? 14.160 -8.803 6.419 1.00 90.25 161 CYS A O 1
ATOM 1315 N N . GLY A 1 162 ? 16.393 -8.671 6.590 1.00 92.25 162 GLY A N 1
ATOM 1316 C CA . GLY A 1 162 ? 16.495 -7.287 6.123 1.00 92.25 162 GLY A CA 1
ATOM 1317 C C . GLY A 1 162 ? 15.912 -7.094 4.719 1.00 92.25 162 GLY A C 1
ATOM 1318 O O . GLY A 1 162 ? 15.086 -6.207 4.516 1.00 92.25 162 GLY A O 1
ATOM 1319 N N . GLN A 1 163 ? 16.265 -7.969 3.776 1.00 92.88 163 GLN A N 1
ATOM 1320 C CA . GLN A 1 163 ? 15.725 -7.951 2.411 1.00 92.88 163 GLN A CA 1
ATOM 1321 C C . GLN A 1 163 ? 14.206 -8.176 2.385 1.00 92.88 163 GLN A C 1
ATOM 1323 O O . GLN A 1 163 ? 13.486 -7.453 1.697 1.00 92.88 163 GLN A O 1
ATOM 1328 N N . GLN A 1 164 ? 13.699 -9.129 3.174 1.00 94.81 164 GLN A N 1
ATOM 1329 C CA . GLN A 1 164 ? 12.260 -9.373 3.307 1.00 94.81 164 GLN A CA 1
ATOM 1330 C C . GLN A 1 164 ? 11.533 -8.146 3.861 1.00 94.81 164 GLN A C 1
ATOM 1332 O O . GLN A 1 164 ? 10.548 -7.714 3.273 1.00 94.81 164 GLN A O 1
ATOM 1337 N N . VAL A 1 165 ? 12.036 -7.546 4.946 1.00 96.25 165 VAL A N 1
ATOM 1338 C CA . VAL A 1 165 ? 11.470 -6.321 5.535 1.00 96.25 165 VAL A CA 1
ATOM 1339 C C . VAL A 1 165 ? 11.389 -5.216 4.482 1.00 96.25 165 VAL A C 1
ATOM 1341 O O . VAL A 1 165 ? 10.321 -4.637 4.314 1.00 96.25 165 VAL A O 1
ATOM 1344 N N . LEU A 1 166 ? 12.471 -4.952 3.740 1.00 95.88 166 LEU A N 1
ATOM 1345 C CA . LEU A 1 166 ? 12.469 -3.934 2.684 1.00 95.88 166 LEU A CA 1
ATOM 1346 C C . LEU A 1 166 ? 11.420 -4.232 1.607 1.00 95.88 166 LEU A C 1
ATOM 1348 O O . LEU A 1 166 ? 10.709 -3.322 1.185 1.00 95.88 166 LEU A O 1
ATOM 1352 N N . SER A 1 167 ? 11.295 -5.495 1.198 1.00 96.19 167 SER A N 1
ATOM 1353 C CA . SER A 1 167 ? 10.293 -5.947 0.230 1.00 96.19 167 SER A CA 1
ATOM 1354 C C . SER A 1 167 ? 8.859 -5.692 0.719 1.00 96.19 167 SER A C 1
ATOM 1356 O O . SER A 1 167 ? 8.068 -5.095 -0.008 1.00 96.19 167 SER A O 1
ATOM 1358 N N . TYR A 1 168 ? 8.536 -6.048 1.968 1.00 97.19 168 TYR A N 1
ATOM 1359 C CA . TYR A 1 168 ? 7.206 -5.811 2.548 1.00 97.19 168 TYR A CA 1
ATOM 1360 C C . TYR A 1 168 ? 6.905 -4.330 2.762 1.00 97.19 168 TYR A C 1
ATOM 1362 O O . TYR A 1 168 ? 5.792 -3.883 2.496 1.00 97.19 168 TYR A O 1
ATOM 1370 N N . CYS A 1 169 ? 7.887 -3.548 3.220 1.00 97.38 169 CYS A N 1
ATOM 1371 C CA . CYS A 1 169 ? 7.718 -2.106 3.346 1.00 97.38 169 CYS A CA 1
ATOM 1372 C C . CYS A 1 169 ? 7.326 -1.496 2.000 1.00 97.38 169 CYS A C 1
ATOM 1374 O O . CYS A 1 169 ? 6.390 -0.707 1.941 1.00 97.38 169 CYS A O 1
ATOM 1376 N N . GLN A 1 170 ? 7.998 -1.893 0.921 1.00 97.00 170 GLN A N 1
ATOM 1377 C CA . GLN A 1 170 ? 7.693 -1.412 -0.421 1.00 97.00 170 GLN A CA 1
ATOM 1378 C C . GLN A 1 170 ? 6.291 -1.809 -0.906 1.00 97.00 170 GLN A C 1
ATOM 1380 O O . GLN A 1 170 ? 5.607 -0.963 -1.476 1.00 97.00 170 GLN A O 1
ATOM 1385 N N . ASP A 1 171 ? 5.820 -3.026 -0.619 1.00 97.00 171 ASP A N 1
ATOM 1386 C CA . ASP A 1 171 ? 4.436 -3.446 -0.920 1.00 97.00 171 ASP A CA 1
ATOM 1387 C C . ASP A 1 171 ? 3.401 -2.577 -0.213 1.00 97.00 171 ASP A C 1
ATOM 1389 O O . ASP A 1 171 ? 2.437 -2.117 -0.829 1.00 97.00 171 ASP A O 1
ATOM 1393 N N . VAL A 1 172 ? 3.606 -2.299 1.076 1.00 96.69 172 VAL A N 1
ATOM 1394 C CA . VAL A 1 172 ? 2.688 -1.436 1.825 1.00 96.69 172 VAL A CA 1
ATOM 1395 C C . VAL A 1 172 ? 2.741 -0.007 1.307 1.00 96.69 172 VAL A C 1
ATOM 1397 O O . VAL A 1 172 ? 1.690 0.607 1.141 1.00 96.69 172 VAL A O 1
ATOM 1400 N N . MET A 1 173 ? 3.932 0.524 1.016 1.00 96.50 173 MET A N 1
ATOM 1401 C CA . MET A 1 173 ? 4.076 1.860 0.432 1.00 96.50 173 MET A CA 1
ATOM 1402 C C . MET A 1 173 ? 3.304 1.964 -0.888 1.00 96.50 173 MET A C 1
ATOM 1404 O O . MET A 1 173 ? 2.529 2.903 -1.053 1.00 96.50 173 MET A O 1
ATOM 1408 N N . PHE A 1 174 ? 3.464 0.994 -1.790 1.00 96.06 174 PHE A N 1
ATOM 1409 C CA . PHE A 1 174 ? 2.758 0.944 -3.071 1.00 96.06 174 PHE A CA 1
ATOM 1410 C C . PHE A 1 174 ? 1.237 0.849 -2.879 1.00 96.06 174 PHE A C 1
ATOM 1412 O O . PHE A 1 174 ? 0.479 1.661 -3.415 1.00 96.06 174 PHE A O 1
ATOM 1419 N N . THR A 1 175 ? 0.789 -0.087 -2.039 1.00 95.62 175 THR A N 1
ATOM 1420 C CA . THR A 1 175 ? -0.634 -0.380 -1.808 1.00 95.62 175 THR A CA 1
ATOM 1421 C C . THR A 1 175 ? -1.362 0.769 -1.113 1.00 95.62 175 THR A C 1
ATOM 1423 O O . THR A 1 175 ? -2.457 1.149 -1.519 1.00 95.62 175 THR A O 1
ATOM 1426 N N . VAL A 1 176 ? -0.762 1.377 -0.082 1.00 95.75 176 VAL A N 1
ATOM 1427 C CA . VAL A 1 176 ? -1.363 2.513 0.641 1.00 95.75 176 VAL A CA 1
ATOM 1428 C C . VAL A 1 176 ? -1.552 3.721 -0.276 1.00 95.75 176 VAL A C 1
ATOM 1430 O O . VAL A 1 176 ? -2.531 4.451 -0.121 1.00 95.75 176 VAL A O 1
ATOM 1433 N N . HIS A 1 177 ? -0.658 3.900 -1.250 1.00 94.31 177 HIS A N 1
ATOM 1434 C CA . HIS A 1 177 ? -0.764 4.924 -2.286 1.00 94.31 177 HIS A CA 1
ATOM 1435 C C . HIS A 1 177 ? -1.649 4.520 -3.475 1.00 94.31 177 HIS A C 1
ATOM 1437 O O . HIS A 1 177 ? -1.720 5.277 -4.440 1.00 94.31 177 HIS A O 1
ATOM 1443 N N . GLY A 1 178 ? -2.303 3.355 -3.446 1.00 92.19 178 GLY A N 1
ATOM 1444 C CA . GLY A 1 178 ? -3.151 2.879 -4.543 1.00 92.19 178 GLY A CA 1
ATOM 1445 C C . GLY A 1 178 ? -2.387 2.639 -5.848 1.00 92.19 178 GLY A C 1
ATOM 1446 O O . GLY A 1 178 ? -2.940 2.833 -6.923 1.00 92.19 178 GLY A O 1
ATOM 1447 N N . GLY A 1 179 ? -1.097 2.300 -5.768 1.00 90.75 179 GLY A N 1
ATOM 1448 C CA . GLY A 1 179 ? -0.233 2.090 -6.932 1.00 90.75 179 GLY A CA 1
ATOM 1449 C C . GLY A 1 179 ? 0.246 3.369 -7.631 1.00 90.75 179 GLY A C 1
ATOM 1450 O O . GLY A 1 179 ? 1.010 3.290 -8.590 1.00 90.75 179 GLY A O 1
ATOM 1451 N N . HIS A 1 180 ? -0.142 4.554 -7.146 1.00 91.00 180 HIS A N 1
ATOM 1452 C CA . HIS A 1 180 ? 0.293 5.834 -7.722 1.00 91.00 180 HIS A CA 1
ATOM 1453 C C . HIS A 1 180 ? 1.755 6.185 -7.431 1.00 91.00 180 HIS A C 1
ATOM 1455 O O . HIS A 1 180 ? 2.292 7.085 -8.069 1.00 91.00 180 HIS A O 1
ATOM 1461 N N . VAL A 1 181 ? 2.372 5.513 -6.458 1.00 93.38 181 VAL A N 1
ATOM 1462 C CA . VAL A 1 181 ? 3.781 5.690 -6.096 1.00 93.38 181 VAL A CA 1
ATOM 1463 C C . VAL A 1 181 ? 4.523 4.404 -6.416 1.00 93.38 181 VAL A C 1
ATOM 1465 O O . VAL A 1 181 ? 4.261 3.374 -5.799 1.00 93.38 181 VAL A O 1
ATOM 1468 N N . LYS A 1 182 ? 5.455 4.463 -7.362 1.00 94.44 182 LYS A N 1
ATOM 1469 C CA . LYS A 1 182 ? 6.242 3.323 -7.832 1.00 94.44 182 LYS A CA 1
ATOM 1470 C C . LYS A 1 182 ? 7.458 3.138 -6.937 1.00 94.44 182 LYS A C 1
ATOM 1472 O O . LYS A 1 182 ? 8.342 3.989 -6.884 1.00 94.44 182 LYS A O 1
ATOM 1477 N N . THR A 1 183 ? 7.519 2.025 -6.219 1.00 96.19 183 THR A N 1
ATOM 1478 C CA . THR A 1 183 ? 8.707 1.682 -5.427 1.00 96.19 183 THR A CA 1
ATOM 1479 C C . THR A 1 183 ? 9.706 0.892 -6.280 1.00 96.19 183 THR A C 1
ATOM 1481 O O . THR A 1 183 ? 9.282 0.255 -7.250 1.00 96.19 183 THR A O 1
ATOM 1484 N N . PRO A 1 184 ? 10.996 0.839 -5.895 1.00 95.75 184 PRO A N 1
ATOM 1485 C CA . PRO A 1 184 ? 12.013 0.049 -6.598 1.00 95.75 184 PRO A CA 1
ATOM 1486 C C . PRO A 1 184 ? 11.583 -1.381 -6.926 1.00 95.75 184 PRO A C 1
ATOM 1488 O O . PRO A 1 184 ? 11.654 -1.812 -8.067 1.00 95.75 184 PRO A O 1
ATOM 1491 N N . LYS A 1 185 ? 11.048 -2.103 -5.937 1.00 96.38 185 LYS A N 1
ATOM 1492 C CA . LYS A 1 185 ? 10.532 -3.466 -6.070 1.00 96.38 185 LYS A CA 1
ATOM 1493 C C . LYS A 1 185 ? 9.505 -3.572 -7.191 1.00 96.38 185 LYS A C 1
ATOM 1495 O O . LYS A 1 185 ? 9.606 -4.485 -7.997 1.00 96.38 185 LYS A O 1
ATOM 1500 N N . HIS A 1 186 ? 8.524 -2.672 -7.235 1.00 96.94 186 HIS A N 1
ATOM 1501 C CA . HIS A 1 186 ? 7.413 -2.784 -8.180 1.00 96.94 186 HIS A CA 1
ATOM 1502 C C . HIS A 1 186 ? 7.851 -2.493 -9.613 1.00 96.94 186 HIS A C 1
ATOM 1504 O O . HIS A 1 186 ? 7.329 -3.122 -10.533 1.00 96.94 186 HIS A O 1
ATOM 1510 N N . ILE A 1 187 ? 8.802 -1.568 -9.785 1.00 95.88 187 ILE A N 1
ATOM 1511 C CA . ILE A 1 187 ? 9.431 -1.267 -11.075 1.00 95.88 187 ILE A CA 1
ATOM 1512 C C . ILE A 1 187 ? 10.301 -2.451 -11.493 1.00 95.88 187 ILE A C 1
ATOM 1514 O O . ILE A 1 187 ? 10.006 -3.105 -12.485 1.00 95.88 187 ILE A O 1
ATOM 1518 N N . MET A 1 188 ? 11.310 -2.789 -10.685 1.00 94.81 188 MET A N 1
ATOM 1519 C CA . MET A 1 188 ? 12.305 -3.809 -11.014 1.00 94.81 188 MET A CA 1
ATOM 1520 C C . MET A 1 188 ? 11.685 -5.189 -11.221 1.00 94.81 188 MET A C 1
ATOM 1522 O O . MET A 1 188 ? 12.073 -5.886 -12.154 1.00 94.81 188 MET A O 1
ATOM 1526 N N . LEU A 1 189 ? 10.718 -5.596 -10.388 1.00 94.88 189 LEU A N 1
ATOM 1527 C CA . LEU A 1 189 ? 10.030 -6.874 -10.571 1.00 94.88 189 LEU A CA 1
ATOM 1528 C C . LEU A 1 189 ? 9.235 -6.878 -11.878 1.00 94.88 189 LEU A C 1
ATOM 1530 O O . LEU A 1 189 ? 9.293 -7.862 -12.604 1.00 94.88 189 LEU A O 1
ATOM 1534 N N . GLY A 1 190 ? 8.541 -5.781 -12.194 1.00 93.88 190 GLY A N 1
ATOM 1535 C CA . GLY A 1 190 ? 7.817 -5.629 -13.455 1.00 93.88 190 GLY A CA 1
ATOM 1536 C C . GLY A 1 190 ? 8.742 -5.730 -14.666 1.00 93.88 190 GLY A C 1
ATOM 1537 O O . GLY A 1 190 ? 8.531 -6.586 -15.521 1.00 93.88 190 GLY A O 1
ATOM 1538 N N . THR A 1 191 ? 9.805 -4.925 -14.698 1.00 92.25 191 THR A N 1
ATOM 1539 C CA . THR A 1 191 ? 10.818 -4.948 -15.764 1.00 92.25 191 THR A CA 1
ATOM 1540 C C . THR A 1 191 ? 11.453 -6.332 -15.908 1.00 92.25 191 THR A C 1
ATOM 1542 O O . THR A 1 191 ? 11.562 -6.842 -17.014 1.00 92.25 191 THR A O 1
ATOM 1545 N N . THR A 1 192 ? 11.783 -7.002 -14.799 1.00 91.56 192 THR A N 1
ATOM 1546 C CA . THR A 1 192 ? 12.359 -8.361 -14.823 1.00 91.56 192 THR A CA 1
ATOM 1547 C C . THR A 1 192 ? 11.373 -9.398 -15.369 1.00 91.56 192 THR A C 1
ATOM 1549 O O . THR A 1 192 ? 11.746 -10.287 -16.129 1.00 91.56 192 THR A O 1
ATOM 1552 N N . LEU A 1 193 ? 10.095 -9.300 -14.992 1.00 91.31 193 LEU A N 1
ATOM 1553 C CA . LEU A 1 193 ? 9.043 -10.170 -15.522 1.00 91.31 193 LEU A CA 1
ATOM 1554 C C . LEU A 1 193 ? 8.749 -9.896 -16.997 1.00 91.31 193 LEU A C 1
ATOM 1556 O O . LEU A 1 193 ? 8.216 -10.768 -17.673 1.00 91.31 193 LEU A O 1
ATOM 1560 N N . LYS A 1 194 ? 9.079 -8.709 -17.503 1.00 88.00 194 LYS A N 1
ATOM 1561 C CA . LYS A 1 194 ? 8.990 -8.426 -18.930 1.00 88.00 194 LYS A CA 1
ATOM 1562 C C . LYS A 1 194 ? 10.203 -8.961 -19.683 1.00 88.00 194 LYS A C 1
ATOM 1564 O O . LYS A 1 194 ? 10.011 -9.607 -20.703 1.00 88.00 194 LYS A O 1
ATOM 1569 N N . SER A 1 195 ? 11.410 -8.763 -19.161 1.00 83.38 195 SER A N 1
ATOM 1570 C CA . SER A 1 195 ? 12.647 -9.147 -19.845 1.00 83.38 195 SER A CA 1
ATOM 1571 C C . SER A 1 195 ? 12.944 -10.647 -19.841 1.00 83.38 195 SER A C 1
ATOM 1573 O O . SER A 1 195 ? 13.612 -11.121 -20.748 1.00 83.38 195 SER A O 1
ATOM 1575 N N . LEU A 1 196 ? 12.487 -11.405 -18.835 1.00 77.94 196 LEU A N 1
ATOM 1576 C CA . LEU A 1 196 ? 12.797 -12.837 -18.732 1.00 77.94 196 LEU A CA 1
ATOM 1577 C C . LEU A 1 196 ? 11.749 -13.730 -19.426 1.00 77.94 196 LEU A C 1
ATOM 1579 O O . LEU A 1 196 ? 12.097 -14.405 -20.388 1.00 77.94 196 LEU A O 1
ATOM 1583 N N . PRO A 1 197 ? 10.480 -13.795 -18.969 1.00 75.00 197 PRO A N 1
ATOM 1584 C CA . PRO A 1 197 ? 9.472 -14.638 -19.608 1.00 75.00 197 PRO A CA 1
ATOM 1585 C C . PRO A 1 197 ? 8.684 -13.942 -20.727 1.00 75.00 197 PRO A C 1
ATOM 1587 O O . PRO A 1 197 ? 7.866 -14.606 -21.354 1.00 75.00 197 PRO A O 1
ATOM 1590 N N . GLY A 1 198 ? 8.789 -12.618 -20.914 1.00 69.12 198 GLY A N 1
ATOM 1591 C CA . GLY A 1 198 ? 8.067 -11.885 -21.972 1.00 69.12 198 GLY A CA 1
ATOM 1592 C C . GLY A 1 198 ? 6.530 -11.944 -21.910 1.00 69.12 198 GLY A C 1
ATOM 1593 O O . GLY A 1 198 ? 5.842 -11.420 -22.789 1.00 69.12 198 GLY A O 1
ATOM 1594 N N . SER A 1 199 ? 5.948 -12.594 -20.897 1.00 83.31 199 SER A N 1
ATOM 1595 C CA . SER A 1 199 ? 4.513 -12.866 -20.831 1.00 83.31 199 SER A CA 1
ATOM 1596 C C . SER A 1 199 ? 3.762 -11.739 -20.136 1.00 83.31 199 SER A C 1
ATOM 1598 O O . SER A 1 199 ? 3.810 -11.569 -18.913 1.00 83.31 199 SER A O 1
ATOM 1600 N N . ARG A 1 200 ? 2.977 -11.007 -20.931 1.00 86.81 200 ARG A N 1
ATOM 1601 C CA . ARG A 1 200 ? 2.026 -10.010 -20.432 1.00 86.81 200 ARG A CA 1
ATOM 1602 C C . ARG A 1 200 ? 1.043 -10.602 -19.419 1.00 86.81 200 ARG A C 1
ATOM 1604 O O . ARG A 1 200 ? 0.729 -9.942 -18.436 1.00 86.81 200 ARG A O 1
ATOM 1611 N N . GLU A 1 201 ? 0.602 -11.845 -19.613 1.00 89.25 201 GLU A N 1
ATOM 1612 C CA . GLU A 1 201 ? -0.345 -12.500 -18.702 1.00 89.25 201 GLU A CA 1
ATOM 1613 C C . GLU A 1 201 ? 0.234 -12.658 -17.291 1.00 89.25 201 GLU A C 1
ATOM 1615 O O . GLU A 1 201 ? -0.461 -12.410 -16.303 1.00 89.25 201 GLU A O 1
ATOM 1620 N N . ILE A 1 202 ? 1.519 -13.016 -17.185 1.00 91.81 202 ILE A N 1
ATOM 1621 C CA . ILE A 1 202 ? 2.210 -13.133 -15.895 1.00 91.81 202 ILE A CA 1
ATOM 1622 C C . ILE A 1 202 ? 2.288 -11.764 -15.218 1.00 91.81 202 ILE A C 1
ATOM 1624 O O . ILE A 1 202 ? 1.971 -11.646 -14.034 1.00 91.81 202 ILE A O 1
ATOM 1628 N N . ILE A 1 203 ? 2.651 -10.723 -15.967 1.00 93.31 203 ILE A N 1
ATOM 1629 C CA . ILE A 1 203 ? 2.719 -9.352 -15.448 1.00 93.31 203 ILE A CA 1
ATOM 1630 C C . ILE A 1 203 ? 1.343 -8.896 -14.952 1.00 93.31 203 ILE A C 1
ATOM 1632 O O . ILE A 1 203 ? 1.240 -8.377 -13.844 1.00 93.31 203 ILE A O 1
ATOM 1636 N N . ASP A 1 204 ? 0.274 -9.155 -15.704 1.00 93.94 204 ASP A N 1
ATOM 1637 C CA . ASP A 1 204 ? -1.090 -8.788 -15.312 1.00 93.94 204 ASP A CA 1
ATOM 1638 C C . ASP A 1 204 ? -1.569 -9.564 -14.067 1.00 93.94 204 ASP A C 1
ATOM 1640 O O . ASP A 1 204 ? -2.316 -9.034 -13.240 1.00 93.94 204 ASP A O 1
ATOM 1644 N N . ILE A 1 205 ? -1.138 -10.816 -13.872 1.00 95.81 205 ILE A N 1
ATOM 1645 C CA . ILE A 1 205 ? -1.392 -11.565 -12.629 1.00 95.81 205 ILE A CA 1
ATOM 1646 C C . ILE A 1 205 ? -0.655 -10.916 -11.451 1.00 95.81 205 ILE A C 1
ATOM 1648 O O . ILE A 1 205 ? -1.274 -10.628 -10.426 1.00 95.81 205 ILE A O 1
ATOM 1652 N N . VAL A 1 206 ? 0.645 -10.651 -11.590 1.00 95.06 206 VAL A N 1
ATOM 1653 C CA . VAL A 1 206 ? 1.476 -10.095 -10.508 1.00 95.06 206 VAL A CA 1
ATOM 1654 C C . VAL A 1 206 ? 1.060 -8.659 -10.162 1.00 95.06 206 VAL A C 1
ATOM 1656 O O . VAL A 1 206 ? 1.020 -8.294 -8.983 1.00 95.06 206 VAL A O 1
ATOM 1659 N N . ASN A 1 207 ? 0.664 -7.862 -11.158 1.00 95.06 207 ASN A N 1
ATOM 1660 C CA . ASN A 1 207 ? 0.124 -6.520 -10.966 1.00 95.06 207 ASN A CA 1
ATOM 1661 C C . ASN A 1 207 ? -1.220 -6.547 -10.227 1.00 95.06 207 ASN A C 1
ATOM 1663 O O . ASN A 1 207 ? -1.401 -5.774 -9.288 1.00 95.06 207 ASN A O 1
ATOM 1667 N N . ARG A 1 208 ? -2.133 -7.471 -10.567 1.00 94.38 208 ARG A N 1
ATOM 1668 C CA . ARG A 1 208 ? -3.402 -7.646 -9.830 1.00 94.38 208 ARG A CA 1
ATOM 1669 C C . ARG A 1 208 ? -3.194 -8.064 -8.377 1.00 94.38 208 ARG A C 1
ATOM 1671 O O . ARG A 1 208 ? -3.978 -7.668 -7.520 1.00 94.38 208 ARG A O 1
ATOM 1678 N N . CYS A 1 209 ? -2.133 -8.815 -8.091 1.00 94.19 209 CYS A N 1
ATOM 1679 C CA . CYS A 1 209 ? -1.716 -9.122 -6.722 1.00 94.19 209 CYS A CA 1
ATOM 1680 C C . CYS A 1 209 ? -1.045 -7.933 -6.007 1.00 94.19 209 CYS A C 1
ATOM 1682 O O . CYS A 1 209 ? -0.727 -8.043 -4.827 1.00 94.19 209 CYS A O 1
ATOM 1684 N N . GLY A 1 210 ? -0.831 -6.804 -6.691 1.00 93.31 210 GLY A N 1
ATOM 1685 C CA . GLY A 1 210 ? -0.253 -5.593 -6.114 1.00 93.31 210 GLY A CA 1
ATOM 1686 C C . GLY A 1 210 ? 1.256 -5.667 -5.891 1.00 93.31 210 GLY A C 1
ATOM 1687 O O . GLY A 1 210 ? 1.745 -5.010 -4.982 1.00 93.31 210 GLY A O 1
ATOM 1688 N N . HIS A 1 211 ? 1.987 -6.467 -6.678 1.00 95.06 211 HIS A N 1
ATOM 1689 C CA . HIS A 1 211 ? 3.429 -6.688 -6.488 1.00 95.06 211 HIS A CA 1
ATOM 1690 C C . HIS A 1 211 ? 4.325 -6.077 -7.572 1.00 95.06 211 HIS A C 1
ATOM 1692 O O . HIS A 1 211 ? 5.539 -5.992 -7.386 1.00 95.06 211 HIS A O 1
ATOM 1698 N N . CYS A 1 212 ? 3.757 -5.628 -8.689 1.00 95.69 212 CYS A N 1
ATOM 1699 C CA . CYS A 1 212 ? 4.481 -4.877 -9.712 1.00 95.69 212 CYS A CA 1
ATOM 1700 C C . CYS A 1 212 ? 3.608 -3.777 -10.316 1.00 95.69 212 CYS A C 1
ATOM 1702 O O . CYS A 1 212 ? 2.392 -3.746 -10.112 1.00 95.69 212 CYS A O 1
ATOM 1704 N N . ILE A 1 213 ? 4.231 -2.868 -11.063 1.00 95.81 213 ILE A N 1
ATOM 1705 C CA . ILE A 1 213 ? 3.510 -1.900 -11.899 1.00 95.81 213 ILE A CA 1
ATOM 1706 C C . ILE A 1 213 ? 2.829 -2.601 -13.091 1.00 95.81 213 ILE A C 1
ATOM 1708 O O . ILE A 1 213 ? 3.095 -3.771 -13.370 1.00 95.81 213 ILE A O 1
ATOM 1712 N N . SER A 1 214 ? 1.916 -1.905 -13.770 1.00 94.81 214 SER A N 1
ATOM 1713 C CA . SER A 1 214 ? 1.200 -2.456 -14.926 1.00 94.81 214 SER A CA 1
ATOM 1714 C C . SER A 1 214 ? 2.134 -2.679 -16.117 1.00 94.81 214 SER A C 1
ATOM 1716 O O . SER A 1 214 ? 3.139 -1.983 -16.254 1.00 94.81 214 SER A O 1
ATOM 1718 N N . TYR A 1 215 ? 1.759 -3.590 -17.021 1.00 92.75 215 TYR A N 1
ATOM 1719 C CA . TYR A 1 215 ? 2.492 -3.828 -18.271 1.00 92.75 215 TYR A CA 1
ATOM 1720 C C . TYR A 1 215 ? 2.755 -2.535 -19.056 1.00 92.75 215 TYR A C 1
ATOM 1722 O O . TYR A 1 215 ? 3.881 -2.268 -19.465 1.00 92.75 215 TYR A O 1
ATOM 1730 N N . GLN A 1 216 ? 1.727 -1.692 -19.184 1.00 91.94 216 GLN A N 1
ATOM 1731 C CA . GLN A 1 216 ? 1.841 -0.390 -19.836 1.00 91.94 216 GLN A CA 1
ATOM 1732 C C . GLN A 1 216 ? 2.844 0.526 -19.120 1.00 91.94 216 GLN A C 1
ATOM 1734 O O . GLN A 1 216 ? 3.665 1.162 -19.770 1.00 91.94 216 GLN A O 1
ATOM 1739 N N . GLY A 1 217 ? 2.814 0.572 -17.784 1.00 92.31 217 GLY A N 1
ATOM 1740 C CA . GLY A 1 217 ? 3.776 1.366 -17.023 1.00 92.31 217 GLY A CA 1
ATOM 1741 C C . GLY A 1 217 ? 5.218 0.904 -17.244 1.00 92.31 217 GLY A C 1
ATOM 1742 O O . GLY A 1 217 ? 6.120 1.733 -17.255 1.00 92.31 217 GLY A O 1
ATOM 1743 N N . ILE A 1 218 ? 5.441 -0.396 -17.456 1.00 92.94 218 ILE A N 1
ATOM 1744 C CA . ILE A 1 218 ? 6.763 -0.945 -17.791 1.00 92.94 218 ILE A CA 1
ATOM 1745 C C . ILE A 1 218 ? 7.176 -0.512 -19.202 1.00 92.94 218 ILE A C 1
ATOM 1747 O O . ILE A 1 218 ? 8.281 -0.012 -19.374 1.00 92.94 218 ILE A O 1
ATOM 1751 N N . GLU A 1 219 ? 6.291 -0.648 -20.198 1.00 89.69 219 GLU A N 1
ATOM 1752 C CA . GLU A 1 219 ? 6.548 -0.192 -21.575 1.00 89.69 219 GLU A CA 1
ATOM 1753 C C . GLU A 1 219 ? 6.919 1.290 -21.652 1.00 89.69 219 GLU A C 1
ATOM 1755 O O . GLU A 1 219 ? 7.839 1.660 -22.382 1.00 89.69 219 GLU A O 1
ATOM 1760 N N . GLU A 1 220 ? 6.218 2.135 -20.899 1.00 90.19 220 GLU A N 1
ATOM 1761 C CA . GLU A 1 220 ? 6.492 3.569 -20.837 1.00 90.19 220 GLU A CA 1
ATOM 1762 C C . GLU A 1 220 ? 7.885 3.853 -20.260 1.00 90.19 220 GLU A C 1
ATOM 1764 O O . GLU A 1 220 ? 8.632 4.652 -20.829 1.00 90.19 220 GLU A O 1
ATOM 1769 N N . LEU A 1 221 ? 8.256 3.173 -19.168 1.00 91.56 221 LEU A N 1
ATOM 1770 C CA . LEU A 1 221 ? 9.576 3.319 -18.552 1.00 91.56 221 LEU A CA 1
ATOM 1771 C C . LEU A 1 221 ? 10.689 2.848 -19.490 1.00 91.56 221 LEU A C 1
ATOM 1773 O O . LEU A 1 221 ? 11.626 3.601 -19.731 1.00 91.56 221 LEU A O 1
ATOM 1777 N N . GLU A 1 222 ? 10.562 1.657 -20.074 1.00 89.12 222 GLU A N 1
ATOM 1778 C CA . GLU A 1 222 ? 11.558 1.114 -21.006 1.00 89.12 222 GLU A CA 1
ATOM 1779 C C . GLU A 1 222 ? 11.725 1.994 -22.246 1.00 89.12 222 GLU A C 1
ATOM 1781 O O . GLU A 1 222 ? 12.844 2.222 -22.706 1.00 89.12 222 GLU A O 1
ATOM 1786 N N . THR A 1 223 ? 10.625 2.539 -22.771 1.00 89.00 223 THR A N 1
ATOM 1787 C CA . THR A 1 223 ? 10.662 3.452 -23.919 1.00 89.00 223 THR A CA 1
ATOM 1788 C C . THR A 1 223 ? 11.469 4.711 -23.592 1.00 89.00 223 THR A C 1
ATOM 1790 O O . THR A 1 223 ? 12.333 5.119 -24.371 1.00 89.00 223 THR A O 1
ATOM 1793 N N . GLU A 1 224 ? 11.232 5.329 -22.433 1.00 88.94 224 GLU A N 1
ATOM 1794 C CA . GLU A 1 224 ? 11.967 6.530 -22.027 1.00 88.94 224 GLU A CA 1
ATOM 1795 C C . GLU A 1 224 ? 13.423 6.225 -21.620 1.00 88.94 224 GLU A C 1
ATOM 1797 O O . GLU A 1 224 ? 14.319 7.012 -21.941 1.00 88.94 224 GLU A O 1
ATOM 1802 N N . GLU A 1 225 ? 13.709 5.079 -20.991 1.00 87.19 225 GLU A N 1
ATOM 1803 C CA . GLU A 1 225 ? 15.083 4.621 -20.710 1.00 87.19 225 GLU A CA 1
ATOM 1804 C C . GLU A 1 225 ? 15.865 4.391 -22.013 1.00 87.19 225 GLU A C 1
ATOM 1806 O O . GLU A 1 225 ? 17.029 4.792 -22.137 1.00 87.19 225 GLU A O 1
ATOM 1811 N N . THR A 1 226 ? 15.197 3.835 -23.025 1.00 84.75 226 THR A N 1
ATOM 1812 C CA . THR A 1 226 ? 15.746 3.633 -24.370 1.00 84.75 226 THR A CA 1
ATOM 1813 C C . THR A 1 226 ? 16.076 4.975 -25.019 1.00 84.75 226 THR A C 1
ATOM 1815 O O . THR A 1 226 ? 17.209 5.194 -25.450 1.00 84.75 226 THR A O 1
ATOM 1818 N N . TYR A 1 227 ? 15.140 5.932 -25.023 1.00 85.56 227 TYR A N 1
ATOM 1819 C CA . TYR A 1 227 ? 15.403 7.276 -25.551 1.00 85.56 227 TYR A CA 1
ATOM 1820 C C . TYR A 1 227 ? 16.540 7.992 -24.824 1.00 85.56 227 TYR A C 1
ATOM 1822 O O . TYR A 1 227 ? 17.321 8.706 -25.457 1.00 85.56 227 TYR A O 1
ATOM 1830 N N . THR A 1 228 ? 16.641 7.811 -23.509 1.00 85.00 228 THR A N 1
ATOM 1831 C CA . THR A 1 228 ? 17.710 8.403 -22.697 1.00 85.00 228 THR A CA 1
ATOM 1832 C C . THR A 1 228 ? 19.065 7.807 -23.056 1.00 85.00 228 THR A C 1
ATOM 1834 O O . THR A 1 228 ? 20.053 8.534 -23.154 1.00 85.00 228 THR A O 1
ATOM 1837 N N . SER A 1 229 ? 19.104 6.501 -23.313 1.00 79.44 229 SER A N 1
ATOM 1838 C CA . SER A 1 229 ? 20.306 5.792 -23.754 1.00 79.44 229 SER A CA 1
ATOM 1839 C C . SER A 1 229 ? 20.757 6.246 -25.144 1.00 79.44 229 SER A C 1
ATOM 1841 O O . SER A 1 229 ? 21.933 6.538 -25.326 1.00 79.44 229 SER A O 1
ATOM 1843 N N . PHE A 1 230 ? 19.829 6.431 -26.091 1.00 78.31 230 PHE A N 1
ATOM 1844 C CA . PHE A 1 230 ? 20.139 6.947 -27.433 1.00 78.31 230 PHE A CA 1
ATOM 1845 C C . PHE A 1 230 ? 20.696 8.377 -27.444 1.00 78.31 230 PHE A C 1
ATOM 1847 O O . PHE A 1 230 ? 21.444 8.745 -28.347 1.00 78.31 230 PHE A O 1
ATOM 1854 N N . GLN A 1 231 ? 20.312 9.209 -26.474 1.00 78.56 231 GLN A N 1
ATOM 1855 C CA . GLN A 1 231 ? 20.789 10.592 -26.380 1.00 78.56 231 GLN A CA 1
ATOM 1856 C C . GLN A 1 231 ? 22.172 10.706 -25.729 1.00 78.56 231 GLN A C 1
ATOM 1858 O O . GLN A 1 231 ? 22.810 11.755 -25.844 1.00 78.56 231 GLN A O 1
ATOM 1863 N N . LYS A 1 232 ? 22.646 9.656 -25.048 1.00 71.00 232 LYS A N 1
ATOM 1864 C CA . LYS A 1 232 ? 23.991 9.618 -24.478 1.00 71.00 232 LYS A CA 1
ATOM 1865 C C . LYS A 1 232 ? 24.985 9.144 -25.549 1.00 71.00 232 LYS A C 1
ATOM 1867 O O . LYS A 1 232 ? 24.826 8.046 -26.076 1.00 71.00 232 LYS A O 1
ATOM 1872 N N . PRO A 1 233 ? 26.018 9.935 -25.886 1.00 60.09 233 PRO A N 1
ATOM 1873 C CA . PRO A 1 233 ? 27.079 9.459 -26.763 1.00 60.09 233 PRO A CA 1
ATOM 1874 C C . PRO A 1 233 ? 27.846 8.322 -26.070 1.00 60.09 233 PRO A C 1
ATOM 1876 O O . PRO A 1 233 ? 28.339 8.497 -24.958 1.00 60.09 233 PRO A O 1
ATOM 1879 N N . GLY A 1 234 ? 27.928 7.165 -26.733 1.00 63.53 234 GLY A N 1
ATOM 1880 C CA . GLY A 1 234 ? 28.510 5.934 -26.188 1.00 63.53 234 GLY A CA 1
ATOM 1881 C C . GLY A 1 234 ? 27.436 4.958 -25.704 1.00 63.53 234 GLY A C 1
ATOM 1882 O O . GLY A 1 234 ? 27.118 4.905 -24.520 1.00 63.53 234 GLY A O 1
ATOM 1883 N N . SER A 1 235 ? 26.885 4.170 -26.627 1.00 59.50 235 SER A N 1
ATOM 1884 C CA . SER A 1 235 ? 25.889 3.123 -26.368 1.00 59.50 235 SER A CA 1
ATOM 1885 C C . SER A 1 235 ? 26.552 1.838 -25.862 1.00 59.50 235 SER A C 1
ATOM 1887 O O . SER A 1 235 ? 26.416 0.777 -26.466 1.00 59.50 235 SER A O 1
ATOM 1889 N N . TYR A 1 236 ? 27.332 1.946 -24.792 1.00 70.31 236 TYR A N 1
ATOM 1890 C CA . TYR A 1 236 ? 28.040 0.813 -24.207 1.00 70.31 236 TYR A CA 1
ATOM 1891 C C . TYR A 1 236 ? 27.500 0.541 -22.803 1.00 70.31 236 TYR A C 1
ATOM 1893 O O . TYR A 1 236 ? 27.134 1.491 -22.099 1.00 70.31 236 TYR A O 1
ATOM 1901 N N . PRO A 1 237 ? 27.451 -0.728 -22.361 1.00 68.81 237 PRO A N 1
ATOM 1902 C CA . PRO A 1 237 ? 27.106 -1.043 -20.982 1.00 68.81 237 PRO A CA 1
ATOM 1903 C C . PRO A 1 237 ? 27.995 -0.246 -20.019 1.00 68.81 237 PRO A C 1
ATOM 1905 O O . PRO A 1 237 ? 29.211 -0.226 -20.187 1.00 68.81 237 PRO A O 1
ATOM 1908 N N . GLN A 1 238 ? 27.422 0.384 -18.988 1.00 64.50 238 GLN A N 1
ATOM 1909 C CA . GLN A 1 238 ? 28.183 1.197 -18.018 1.00 64.50 238 GLN A CA 1
ATOM 1910 C C . GLN A 1 238 ? 29.317 0.426 -17.324 1.00 64.50 238 GLN A C 1
ATOM 1912 O O . GLN A 1 238 ? 30.286 1.022 -16.864 1.00 64.50 238 GLN A O 1
ATOM 1917 N N . THR A 1 239 ? 29.198 -0.897 -17.237 1.00 69.00 239 THR A N 1
ATOM 1918 C CA . THR A 1 239 ? 30.213 -1.783 -16.659 1.00 69.00 239 THR A CA 1
ATOM 1919 C C . THR A 1 239 ? 31.373 -2.077 -17.610 1.00 69.00 239 THR A C 1
ATOM 1921 O O . THR A 1 239 ? 32.378 -2.645 -17.184 1.00 69.00 239 THR A O 1
ATOM 1924 N N . MET A 1 240 ? 31.250 -1.735 -18.893 1.00 74.12 240 MET A N 1
ATOM 1925 C CA . MET A 1 240 ? 32.294 -1.954 -19.880 1.00 74.12 240 MET A CA 1
ATOM 1926 C C . MET A 1 240 ? 33.381 -0.889 -19.723 1.00 74.12 240 MET A C 1
ATOM 1928 O O . MET A 1 240 ? 33.147 0.300 -19.934 1.00 74.12 240 MET A O 1
ATOM 1932 N N . LYS A 1 241 ? 34.594 -1.318 -19.367 1.00 76.25 241 LYS A N 1
ATOM 1933 C CA . LYS A 1 241 ? 35.772 -0.447 -19.391 1.00 76.25 241 LYS A CA 1
ATOM 1934 C C . LYS A 1 241 ? 36.160 -0.212 -20.845 1.00 76.25 241 LYS A C 1
ATOM 1936 O O . LYS A 1 241 ? 36.584 -1.144 -21.519 1.00 76.25 241 LYS A O 1
ATOM 1941 N N . ILE A 1 242 ? 35.988 1.016 -21.322 1.00 75.81 242 ILE A N 1
ATOM 1942 C CA . ILE A 1 242 ? 36.346 1.383 -22.690 1.00 75.81 242 ILE A CA 1
ATOM 1943 C C . ILE A 1 242 ? 37.785 1.877 -22.689 1.00 75.81 242 ILE A C 1
ATOM 1945 O O . ILE A 1 242 ? 38.065 2.952 -22.163 1.00 75.81 242 ILE A O 1
ATOM 1949 N N . GLU A 1 243 ? 38.694 1.123 -23.300 1.00 80.69 243 GLU A N 1
ATOM 1950 C CA . GLU A 1 243 ? 40.040 1.638 -23.553 1.00 80.69 243 GLU A CA 1
ATOM 1951 C C . GLU A 1 243 ? 40.047 2.509 -24.825 1.00 80.69 243 GLU A C 1
ATOM 1953 O O . GLU A 1 243 ? 39.654 2.018 -25.887 1.00 80.69 243 GLU A O 1
ATOM 1958 N N . PRO A 1 244 ? 40.498 3.781 -24.762 1.00 73.62 244 PRO A N 1
ATOM 1959 C CA . PRO A 1 244 ? 40.449 4.717 -25.895 1.00 73.62 244 PRO A CA 1
ATOM 1960 C C . PRO A 1 244 ? 41.218 4.251 -27.139 1.00 73.62 244 PRO A C 1
ATOM 1962 O O . PRO A 1 244 ? 40.907 4.661 -28.254 1.00 73.62 244 PRO A O 1
ATOM 1965 N N . GLU A 1 245 ? 42.224 3.397 -26.952 1.00 80.56 245 GLU A N 1
ATOM 1966 C CA . GLU A 1 245 ? 43.094 2.882 -28.016 1.00 80.56 245 GLU A CA 1
ATOM 1967 C C . GLU A 1 245 ? 42.555 1.599 -28.669 1.00 80.56 245 GLU A C 1
ATOM 1969 O O . GLU A 1 245 ? 43.205 1.023 -29.543 1.00 80.56 245 GLU A O 1
ATOM 1974 N N . ARG A 1 246 ? 41.376 1.118 -28.251 1.00 77.38 246 ARG A N 1
ATOM 1975 C CA . ARG A 1 246 ? 40.802 -0.142 -28.728 1.00 77.38 246 ARG A CA 1
ATOM 1976 C C . ARG A 1 246 ? 39.567 0.087 -29.577 1.00 77.38 246 ARG A C 1
ATOM 1978 O O . ARG A 1 246 ? 38.653 0.831 -29.223 1.00 77.38 246 ARG A O 1
ATOM 1985 N N . PHE A 1 247 ? 39.498 -0.651 -30.679 1.00 79.75 247 PHE A N 1
ATOM 1986 C CA . PHE A 1 247 ? 38.265 -0.759 -31.442 1.00 79.75 247 PHE A CA 1
ATOM 1987 C C . PHE A 1 247 ? 37.222 -1.508 -30.614 1.00 79.75 247 PHE A C 1
ATOM 1989 O O . PHE A 1 247 ? 37.456 -2.638 -30.174 1.00 79.75 247 PHE A O 1
ATOM 1996 N N . THR A 1 248 ? 36.084 -0.848 -30.407 1.00 79.69 248 THR A N 1
ATOM 1997 C CA . THR A 1 248 ? 34.892 -1.435 -29.798 1.00 79.69 248 THR A CA 1
ATOM 1998 C C . THR A 1 248 ? 33.956 -1.842 -30.917 1.00 79.69 248 THR A C 1
ATOM 2000 O O . THR A 1 248 ? 33.607 -1.015 -31.757 1.00 79.69 248 THR A O 1
ATOM 2003 N N . ASN A 1 249 ? 33.582 -3.112 -30.942 1.00 80.56 249 ASN A N 1
ATOM 2004 C CA . ASN A 1 249 ? 32.689 -3.675 -31.939 1.00 80.56 249 ASN A CA 1
ATOM 2005 C C . ASN A 1 249 ? 31.384 -4.093 -31.264 1.00 80.56 249 ASN A C 1
ATOM 2007 O O . ASN A 1 249 ? 31.374 -4.500 -30.100 1.00 80.56 249 ASN A O 1
ATOM 2011 N N . LEU A 1 250 ? 30.300 -3.992 -32.023 1.00 82.00 250 LEU A N 1
ATOM 2012 C CA . LEU A 1 250 ? 28.979 -4.473 -31.660 1.00 82.00 250 LEU A CA 1
ATOM 2013 C C . LEU A 1 250 ? 28.586 -5.529 -32.694 1.00 82.00 250 LEU A C 1
ATOM 2015 O O . LEU A 1 250 ? 28.669 -5.268 -33.895 1.00 82.00 250 LEU A O 1
ATOM 2019 N N . ALA A 1 251 ? 28.226 -6.716 -32.225 1.00 81.31 251 ALA A N 1
ATOM 2020 C CA . ALA A 1 251 ? 27.660 -7.774 -33.045 1.00 81.31 251 ALA A CA 1
ATOM 2021 C C . ALA A 1 251 ? 26.270 -8.087 -32.504 1.00 81.31 251 ALA A C 1
ATOM 2023 O O . ALA A 1 251 ? 26.154 -8.509 -31.356 1.00 81.31 251 ALA A O 1
ATOM 2024 N N . ASP A 1 252 ? 25.254 -7.884 -33.332 1.00 82.06 252 ASP A N 1
ATOM 2025 C CA . ASP A 1 252 ? 23.860 -8.122 -32.977 1.00 82.06 252 ASP A CA 1
ATOM 2026 C C . ASP A 1 252 ? 23.329 -9.289 -33.811 1.00 82.06 252 ASP A C 1
ATOM 2028 O O . ASP A 1 252 ? 23.658 -9.400 -34.996 1.00 82.06 252 ASP A O 1
ATOM 2032 N N . ASP A 1 253 ? 22.538 -10.157 -33.189 1.00 80.25 253 ASP A N 1
ATOM 2033 C CA . ASP A 1 253 ? 21.851 -11.267 -33.848 1.00 80.25 253 ASP A CA 1
ATOM 2034 C C . ASP A 1 253 ? 20.381 -11.314 -33.413 1.00 80.25 253 ASP A C 1
ATOM 2036 O O . ASP A 1 253 ? 20.038 -10.933 -32.288 1.00 80.25 253 ASP A O 1
ATOM 2040 N N . ASP A 1 254 ? 19.521 -11.793 -34.308 1.00 76.69 254 ASP A N 1
ATOM 2041 C CA . ASP A 1 254 ? 18.103 -11.991 -34.031 1.00 76.69 254 ASP A CA 1
ATOM 2042 C C . ASP A 1 254 ? 17.956 -13.279 -33.205 1.00 76.69 254 ASP A C 1
ATOM 2044 O O . ASP A 1 254 ? 18.138 -14.402 -33.678 1.00 76.69 254 ASP A O 1
ATOM 2048 N N . PHE A 1 255 ? 17.655 -13.117 -31.921 1.00 67.62 255 PHE A N 1
ATOM 2049 C CA . PHE A 1 255 ? 17.391 -14.207 -31.000 1.00 67.62 255 PHE A CA 1
ATOM 2050 C C . PHE A 1 255 ? 15.908 -14.589 -31.051 1.00 67.62 255 PHE A C 1
ATOM 2052 O O . PHE A 1 255 ? 15.077 -14.108 -30.278 1.00 67.62 255 PHE A O 1
ATOM 2059 N N . ASP A 1 256 ? 15.587 -15.500 -31.968 1.00 65.94 256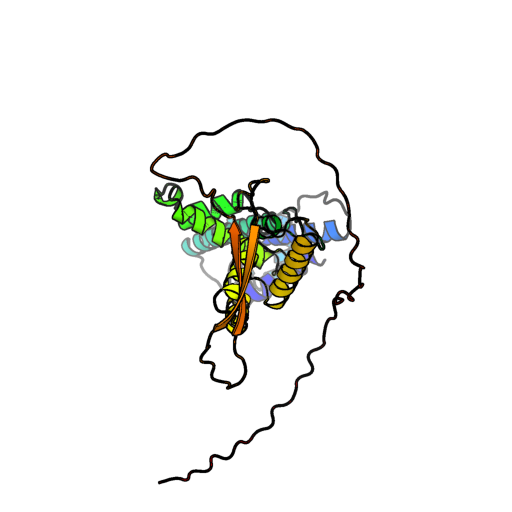 ASP A N 1
ATOM 2060 C CA . ASP A 1 256 ? 14.256 -16.091 -32.076 1.00 65.94 256 ASP A CA 1
ATOM 2061 C C . ASP A 1 256 ? 14.104 -17.260 -31.092 1.00 65.94 256 ASP A C 1
ATOM 2063 O O . ASP A 1 256 ? 14.582 -18.377 -31.317 1.00 65.94 256 ASP A O 1
ATOM 2067 N N . CYS A 1 257 ? 13.400 -17.019 -29.986 1.00 58.84 257 CYS A N 1
ATOM 2068 C CA . CYS A 1 257 ? 13.074 -18.069 -29.025 1.00 58.84 257 CYS A CA 1
ATOM 2069 C C . CYS A 1 257 ? 11.731 -18.720 -29.402 1.00 58.84 257 CYS A C 1
ATOM 2071 O O . CYS A 1 257 ? 10.691 -18.055 -29.445 1.00 58.84 257 CYS A O 1
ATOM 2073 N N . PHE A 1 258 ? 11.730 -20.034 -29.664 1.00 50.31 258 PHE A N 1
ATOM 2074 C CA . PHE A 1 258 ? 10.498 -20.800 -29.876 1.00 50.31 258 PHE A CA 1
ATOM 2075 C C . PHE A 1 258 ? 9.724 -20.914 -28.556 1.00 50.31 258 PHE A C 1
ATOM 2077 O O . PHE A 1 258 ? 9.972 -21.810 -27.750 1.00 50.31 258 PHE A O 1
ATOM 2084 N N . GLU A 1 259 ? 8.775 -20.013 -28.320 1.00 52.97 259 GLU A N 1
ATOM 2085 C CA . GLU A 1 259 ? 7.794 -20.188 -27.253 1.00 52.97 259 GLU A CA 1
ATOM 2086 C C . GLU A 1 259 ? 6.672 -21.130 -27.724 1.00 52.97 259 GLU A C 1
ATOM 2088 O O . GLU A 1 259 ? 5.928 -20.818 -28.655 1.00 52.97 259 GLU A O 1
ATOM 2093 N N . GLU A 1 260 ? 6.490 -22.270 -27.052 1.00 45.62 260 GLU A N 1
ATOM 2094 C CA . GLU A 1 260 ? 5.243 -23.037 -27.150 1.00 45.62 260 GLU A CA 1
ATOM 2095 C C . GLU A 1 260 ? 4.119 -22.241 -26.468 1.00 45.62 260 GLU A C 1
ATOM 2097 O O . GLU A 1 260 ? 3.901 -22.332 -25.259 1.00 45.62 260 GLU A O 1
ATOM 2102 N N . ARG A 1 261 ? 3.385 -21.440 -27.244 1.00 48.16 261 ARG A N 1
ATOM 2103 C CA . ARG A 1 261 ? 2.096 -20.877 -26.821 1.00 48.16 261 ARG A CA 1
ATOM 2104 C C . ARG A 1 261 ? 0.964 -21.547 -27.587 1.00 48.16 261 ARG A C 1
ATOM 2106 O O . ARG A 1 261 ? 1.083 -21.879 -28.760 1.00 48.16 261 ARG A O 1
ATOM 2113 N N . SER A 1 262 ? -0.174 -21.705 -26.916 1.00 50.81 262 SER A N 1
ATOM 2114 C CA . SER A 1 262 ? -1.403 -22.324 -27.437 1.00 50.81 262 SER A CA 1
ATOM 2115 C C . SER A 1 262 ? -2.059 -21.574 -28.611 1.00 50.81 262 SER A C 1
ATOM 2117 O O . SER A 1 262 ? -3.078 -22.031 -29.127 1.00 50.81 262 SER A O 1
ATOM 2119 N N . SER A 1 263 ? -1.489 -20.451 -29.059 1.00 49.06 263 SER A N 1
ATOM 2120 C CA . SER A 1 263 ? -1.868 -19.756 -30.289 1.00 49.06 263 SER A CA 1
ATOM 2121 C C . SER A 1 263 ? -0.683 -19.715 -31.256 1.00 49.06 263 SER A C 1
ATOM 2123 O O . SER A 1 263 ? 0.329 -19.093 -30.948 1.00 49.06 263 SER A O 1
ATOM 2125 N N . GLU A 1 264 ? -0.838 -20.313 -32.440 1.00 49.31 264 GLU A N 1
ATOM 2126 C CA . GLU A 1 264 ? 0.176 -20.514 -33.502 1.00 49.31 264 GLU A CA 1
ATOM 2127 C C . GLU A 1 264 ? 0.774 -19.232 -34.134 1.00 49.31 264 GLU A C 1
ATOM 2129 O O . GLU A 1 264 ? 1.363 -19.271 -35.212 1.00 49.31 264 GLU A O 1
ATOM 2134 N N . LYS A 1 265 ? 0.621 -18.064 -33.510 1.00 51.88 265 LYS A N 1
ATOM 2135 C CA . LYS A 1 265 ? 1.164 -16.795 -33.996 1.00 51.88 265 LYS A CA 1
ATOM 2136 C C . LYS A 1 265 ? 1.781 -16.035 -32.838 1.00 51.88 265 LYS A C 1
ATOM 2138 O O . LYS A 1 265 ? 1.041 -15.411 -32.083 1.00 51.88 265 LYS A O 1
ATOM 2143 N N . ASN A 1 266 ? 3.101 -16.138 -32.709 1.00 53.97 266 ASN A N 1
ATOM 2144 C CA . ASN A 1 266 ? 4.050 -15.081 -32.332 1.00 53.97 266 ASN A CA 1
ATOM 2145 C C . ASN A 1 266 ? 5.332 -15.753 -31.825 1.00 53.97 266 ASN A C 1
ATOM 2147 O O . ASN A 1 266 ? 5.362 -16.282 -30.719 1.00 53.97 266 ASN A O 1
ATOM 2151 N N . THR A 1 267 ? 6.379 -15.737 -32.643 1.00 51.62 267 THR A N 1
ATOM 2152 C CA . THR A 1 267 ? 7.762 -15.920 -32.196 1.00 51.62 267 THR A CA 1
ATOM 2153 C C . THR A 1 267 ? 8.155 -14.722 -31.329 1.00 51.62 267 THR A C 1
ATOM 2155 O O . THR A 1 267 ? 7.804 -13.584 -31.656 1.00 51.62 267 THR A O 1
ATOM 2158 N N . LEU A 1 268 ? 8.839 -14.962 -30.206 1.00 53.81 268 LEU A N 1
ATOM 2159 C CA . LEU A 1 268 ? 9.504 -13.889 -29.472 1.00 53.81 268 LEU A CA 1
ATOM 2160 C C . LEU A 1 268 ? 10.703 -13.460 -30.325 1.00 53.81 268 LEU A C 1
ATOM 2162 O O . LEU A 1 268 ? 11.665 -14.214 -30.438 1.00 53.81 268 LEU A O 1
ATOM 2166 N N . HIS A 1 269 ? 10.598 -12.290 -30.951 1.00 59.38 269 HIS A N 1
ATOM 2167 C CA . HIS A 1 269 ? 11.699 -11.660 -31.670 1.00 59.38 269 HIS A CA 1
ATOM 2168 C C . HIS A 1 269 ? 12.448 -10.757 -30.691 1.00 59.38 269 HIS A C 1
ATOM 2170 O O . HIS A 1 269 ? 11.998 -9.639 -30.430 1.00 59.38 269 HIS A O 1
ATOM 2176 N N . ASP A 1 270 ? 13.545 -11.254 -30.125 1.00 59.41 270 ASP A N 1
ATOM 2177 C CA . ASP A 1 270 ? 14.491 -10.442 -29.358 1.00 59.41 270 ASP A CA 1
ATOM 2178 C C . ASP A 1 270 ? 15.756 -10.222 -30.190 1.00 59.41 270 ASP A C 1
ATOM 2180 O O . ASP A 1 270 ? 16.148 -11.090 -30.958 1.00 59.41 270 ASP A O 1
ATOM 2184 N N . ALA A 1 271 ? 16.414 -9.072 -30.053 1.00 66.00 271 ALA A N 1
ATOM 2185 C CA . ALA A 1 271 ? 17.718 -8.829 -30.670 1.00 66.00 271 ALA A CA 1
ATOM 2186 C C . ALA A 1 271 ? 18.789 -8.890 -29.579 1.00 66.00 271 ALA A C 1
ATOM 2188 O O . ALA A 1 271 ? 18.776 -8.086 -28.641 1.00 66.00 271 ALA A O 1
ATOM 2189 N N . LEU A 1 272 ? 19.706 -9.851 -29.676 1.00 73.44 272 LEU A N 1
ATOM 2190 C CA . LEU A 1 272 ? 20.807 -9.995 -28.733 1.00 73.44 272 LEU A CA 1
ATOM 2191 C C . LEU A 1 272 ? 22.058 -9.322 -29.302 1.00 73.44 272 LEU A C 1
ATOM 2193 O O . LEU A 1 272 ? 22.594 -9.757 -30.316 1.00 73.44 272 LEU A O 1
ATOM 2197 N N . GLY A 1 273 ? 22.550 -8.299 -28.606 1.00 76.44 273 GLY A N 1
ATOM 2198 C CA . GLY A 1 273 ? 23.805 -7.625 -28.934 1.00 76.44 273 GLY A CA 1
ATOM 2199 C C . GLY A 1 273 ? 24.954 -8.029 -28.016 1.00 76.44 273 GLY A C 1
ATOM 2200 O O . GLY A 1 273 ? 24.817 -8.042 -26.792 1.00 76.44 273 GLY A O 1
ATOM 2201 N N . ILE A 1 274 ? 26.118 -8.313 -28.595 1.00 80.00 274 ILE A N 1
ATOM 2202 C CA . ILE A 1 274 ? 27.383 -8.505 -27.885 1.00 80.00 274 ILE A CA 1
ATOM 2203 C C . ILE A 1 274 ? 28.302 -7.337 -28.223 1.00 80.00 274 ILE A C 1
ATOM 2205 O O . ILE A 1 274 ? 28.711 -7.143 -29.368 1.00 80.00 274 ILE A O 1
ATOM 2209 N N . THR A 1 275 ? 28.685 -6.580 -27.198 1.00 82.50 275 THR A N 1
ATOM 2210 C CA . THR A 1 275 ? 29.745 -5.577 -27.311 1.00 82.50 275 THR A CA 1
ATOM 2211 C C . THR A 1 275 ? 31.078 -6.176 -26.870 1.00 82.50 275 THR A C 1
ATOM 2213 O O . THR A 1 275 ? 31.183 -6.714 -25.768 1.00 82.50 275 THR A O 1
ATOM 2216 N N . TYR A 1 276 ? 32.114 -6.062 -27.701 1.00 84.81 276 TYR A N 1
ATOM 2217 C CA . TYR A 1 276 ? 33.460 -6.544 -27.383 1.00 84.81 276 TYR A CA 1
ATOM 2218 C C . TYR A 1 276 ? 34.539 -5.552 -27.829 1.00 84.81 276 TYR A C 1
ATOM 2220 O O . TYR A 1 276 ? 34.362 -4.784 -28.774 1.00 84.81 276 TYR A O 1
ATOM 2228 N N . GLN A 1 277 ? 35.679 -5.567 -27.139 1.00 86.31 277 GLN A N 1
ATOM 2229 C CA . GLN A 1 277 ? 36.870 -4.798 -27.504 1.00 86.31 277 GLN A CA 1
ATOM 2230 C C . GLN A 1 277 ? 38.001 -5.733 -27.908 1.00 86.31 277 GLN A C 1
ATOM 2232 O O . GLN A 1 277 ? 38.190 -6.788 -27.302 1.00 86.31 277 GLN A O 1
ATOM 2237 N N . ASN A 1 278 ? 38.774 -5.335 -28.918 1.00 83.50 278 ASN A N 1
ATOM 2238 C CA . ASN A 1 278 ? 39.936 -6.109 -29.346 1.00 83.50 278 ASN A CA 1
ATOM 2239 C C . ASN A 1 278 ? 40.958 -6.233 -28.202 1.00 83.50 278 ASN A C 1
ATOM 2241 O O . ASN A 1 278 ? 41.247 -5.265 -27.501 1.00 83.50 278 ASN A O 1
ATOM 2245 N N . ILE A 1 279 ? 41.533 -7.418 -28.016 1.00 80.19 279 ILE A N 1
ATOM 2246 C CA . ILE A 1 279 ? 42.671 -7.611 -27.108 1.00 80.19 279 ILE A CA 1
ATOM 2247 C C . ILE A 1 279 ? 43.938 -7.164 -27.851 1.00 80.19 279 ILE A C 1
ATOM 2249 O O . ILE A 1 279 ? 44.022 -7.335 -29.071 1.00 80.19 279 ILE A O 1
ATOM 2253 N N . LYS A 1 280 ? 44.916 -6.570 -27.151 1.00 68.38 280 LYS A N 1
ATOM 2254 C CA . LYS A 1 280 ? 46.235 -6.315 -27.747 1.00 68.38 280 LYS A CA 1
ATOM 2255 C C . LYS A 1 280 ? 46.798 -7.640 -28.254 1.00 68.38 280 LYS A C 1
ATOM 2257 O O . LYS A 1 280 ? 46.897 -8.600 -27.496 1.00 68.38 280 LYS A O 1
ATOM 2262 N N . ALA A 1 281 ? 47.167 -7.688 -29.529 1.00 57.72 281 ALA A N 1
ATOM 2263 C CA . ALA A 1 281 ? 47.969 -8.777 -30.062 1.00 57.72 281 ALA A CA 1
ATOM 2264 C C . ALA A 1 281 ? 49.428 -8.562 -29.636 1.00 57.72 281 ALA A C 1
ATOM 2266 O O . ALA A 1 281 ? 50.282 -8.311 -30.478 1.00 57.72 281 ALA A O 1
ATOM 2267 N N . ASP A 1 282 ? 49.697 -8.611 -28.332 1.00 51.50 282 ASP A N 1
ATOM 2268 C CA . ASP A 1 282 ? 51.059 -8.783 -27.851 1.00 51.50 282 ASP A CA 1
ATOM 2269 C C . ASP A 1 282 ? 51.291 -10.283 -27.687 1.00 51.50 282 ASP A C 1
ATOM 2271 O O . ASP A 1 282 ? 50.603 -10.996 -26.959 1.00 51.50 282 ASP A O 1
ATOM 2275 N N . THR A 1 283 ? 52.227 -10.770 -28.490 1.00 47.12 283 THR A N 1
ATOM 2276 C CA . THR A 1 283 ? 52.853 -12.079 -28.369 1.00 47.12 283 THR A CA 1
ATOM 2277 C C . THR A 1 283 ? 53.183 -12.408 -26.911 1.00 47.12 283 THR A C 1
ATOM 2279 O O . THR A 1 283 ? 53.925 -11.667 -26.272 1.00 47.12 283 THR A O 1
ATOM 2282 N N . THR A 1 284 ? 52.744 -13.599 -26.490 1.00 41.66 284 THR A N 1
ATOM 2283 C CA . THR A 1 284 ? 53.236 -14.419 -25.361 1.00 41.66 284 THR A CA 1
ATOM 2284 C C . THR A 1 284 ? 53.008 -13.926 -23.920 1.00 41.66 284 THR A C 1
ATOM 2286 O O . THR A 1 284 ? 53.650 -12.994 -23.460 1.00 41.66 284 THR A O 1
ATOM 2289 N N . GLU A 1 285 ? 52.188 -14.732 -23.229 1.00 45.22 285 GLU A N 1
ATOM 2290 C CA . GLU A 1 285 ? 52.342 -15.272 -21.861 1.00 45.22 285 GLU A CA 1
ATOM 2291 C C . GLU A 1 285 ? 51.981 -14.436 -20.610 1.00 45.22 285 GLU A C 1
ATOM 2293 O O . GLU A 1 285 ? 52.572 -13.407 -20.323 1.00 45.22 285 GLU A O 1
ATOM 2298 N N . GLU A 1 286 ? 51.015 -15.021 -19.878 1.00 42.66 286 GLU A N 1
ATOM 2299 C CA . GLU A 1 286 ? 50.868 -15.222 -18.418 1.00 42.66 286 GLU A CA 1
ATOM 2300 C C . GLU A 1 286 ? 50.830 -14.043 -17.413 1.00 42.66 286 GLU A C 1
ATOM 2302 O O . GLU A 1 286 ? 51.679 -13.164 -17.403 1.00 42.66 286 GLU A O 1
ATOM 2307 N N . ASP A 1 287 ? 49.821 -14.146 -16.526 1.00 40.62 287 ASP A N 1
ATOM 2308 C CA . ASP A 1 287 ? 49.647 -13.612 -15.159 1.00 40.62 287 ASP A CA 1
ATOM 2309 C C . ASP A 1 287 ? 49.872 -12.111 -14.860 1.00 40.62 287 ASP A C 1
ATOM 2311 O O . ASP A 1 287 ? 50.979 -11.594 -14.912 1.00 40.62 287 ASP A O 1
ATOM 2315 N N . ASP A 1 288 ? 48.810 -11.410 -14.426 1.00 36.53 288 ASP A N 1
ATOM 2316 C CA . ASP A 1 288 ? 48.622 -11.058 -13.002 1.00 36.53 288 ASP A CA 1
ATOM 2317 C C . ASP A 1 288 ? 47.399 -10.142 -12.741 1.00 36.53 288 ASP A C 1
ATOM 2319 O O . ASP A 1 288 ? 46.952 -9.344 -13.567 1.00 36.53 288 ASP A O 1
ATOM 2323 N N . MET A 1 289 ? 46.834 -10.313 -11.544 1.00 31.66 289 MET A N 1
ATOM 2324 C CA . MET A 1 289 ? 45.710 -9.591 -10.916 1.00 31.66 289 MET A CA 1
ATOM 2325 C C . MET A 1 289 ? 46.114 -8.154 -10.439 1.00 31.66 289 MET A C 1
ATOM 2327 O O . MET A 1 289 ? 47.276 -7.781 -10.544 1.00 31.66 289 MET A O 1
ATOM 2331 N N . PRO A 1 290 ? 45.180 -7.306 -9.940 1.00 50.78 290 PRO A N 1
ATOM 2332 C CA . PRO A 1 290 ? 45.053 -5.888 -10.283 1.00 50.78 290 PRO A CA 1
ATOM 2333 C C . PRO A 1 290 ? 45.686 -4.913 -9.281 1.00 50.78 290 PRO A C 1
ATOM 2335 O O . PRO A 1 290 ? 45.684 -5.158 -8.075 1.00 50.78 290 PRO A O 1
ATOM 2338 N N . GLU A 1 291 ? 46.031 -3.718 -9.768 1.00 30.11 291 GLU A N 1
ATOM 2339 C CA . GLU A 1 291 ? 46.256 -2.523 -8.944 1.00 30.11 291 GLU A CA 1
ATOM 2340 C C . GLU A 1 291 ? 45.478 -1.305 -9.494 1.00 30.11 291 GLU A C 1
ATOM 2342 O O . GLU A 1 291 ? 45.498 -1.007 -10.688 1.00 30.11 291 GLU A O 1
ATOM 2347 N N . GLU A 1 292 ? 44.764 -0.606 -8.605 1.00 31.66 292 GLU A N 1
ATOM 2348 C CA . GLU A 1 292 ? 44.407 0.823 -8.729 1.00 31.66 292 GLU A CA 1
ATOM 2349 C C . GLU A 1 292 ? 45.560 1.695 -8.162 1.00 31.66 292 GLU A C 1
ATOM 2351 O O . GLU A 1 292 ? 46.467 1.111 -7.569 1.00 31.66 292 GLU A O 1
ATOM 2356 N N . PRO A 1 293 ? 45.537 3.055 -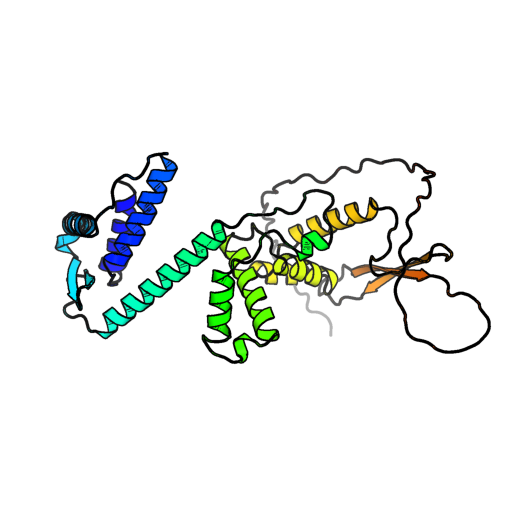8.141 1.00 47.25 293 PRO A N 1
ATOM 2357 C CA . PRO A 1 293 ? 44.688 4.072 -8.795 1.00 47.25 293 PRO A CA 1
ATOM 2358 C C . PRO A 1 293 ? 45.519 5.170 -9.520 1.00 47.25 293 PRO A C 1
ATOM 2360 O O . PRO A 1 293 ? 46.730 5.278 -9.344 1.00 47.25 293 PRO A O 1
ATOM 2363 N N . GLY A 1 294 ? 44.882 6.091 -10.257 1.00 26.00 294 GLY A N 1
ATOM 2364 C CA . GLY A 1 294 ? 45.579 7.308 -10.706 1.00 26.00 294 GLY A CA 1
ATOM 2365 C C . GLY A 1 294 ? 44.737 8.286 -11.519 1.00 26.00 294 GLY A C 1
ATOM 2366 O O . GLY A 1 294 ? 44.398 8.021 -12.664 1.00 26.00 294 GLY A O 1
ATOM 2367 N N . VAL A 1 295 ? 44.421 9.427 -10.910 1.00 35.47 295 VAL A N 1
ATOM 2368 C CA . VAL A 1 295 ? 43.714 10.582 -11.483 1.00 35.47 295 VAL A CA 1
ATOM 2369 C C . VAL A 1 295 ? 44.623 11.362 -12.439 1.00 35.47 295 VAL A C 1
ATOM 2371 O O . VAL A 1 295 ? 45.733 11.718 -12.049 1.00 35.47 295 VAL A O 1
ATOM 2374 N N . SER A 1 296 ? 44.114 11.745 -13.613 1.00 30.25 296 SER A N 1
ATOM 2375 C CA . SER A 1 296 ? 44.493 13.008 -14.266 1.00 30.25 296 SER A CA 1
ATOM 2376 C C . SER A 1 296 ? 43.449 13.441 -15.298 1.00 30.25 296 SER A C 1
ATOM 2378 O O . SER A 1 296 ? 43.169 12.714 -16.251 1.00 30.25 296 SER A O 1
ATOM 2380 N N . ASP A 1 297 ? 42.907 14.636 -15.078 1.00 34.78 297 ASP A N 1
ATOM 2381 C CA . ASP A 1 297 ? 42.105 15.427 -16.009 1.00 34.78 297 ASP A CA 1
ATOM 2382 C C . ASP A 1 297 ? 42.936 15.860 -17.227 1.00 34.78 297 ASP A C 1
ATOM 2384 O O . ASP A 1 297 ? 44.082 16.253 -17.042 1.00 34.78 297 ASP A O 1
ATOM 2388 N N . GLU A 1 298 ? 42.353 15.851 -18.432 1.00 30.92 298 GLU A N 1
ATOM 2389 C CA . GLU A 1 298 ? 42.400 16.957 -19.412 1.00 30.92 298 GLU A CA 1
ATOM 2390 C C . GLU A 1 298 ? 41.463 16.678 -20.619 1.00 30.92 298 GLU A C 1
ATOM 2392 O O . GLU A 1 298 ? 41.130 15.523 -20.899 1.00 30.92 298 GLU A O 1
ATOM 2397 N N . PRO A 1 299 ? 40.958 17.724 -21.309 1.00 33.53 299 PRO A N 1
ATOM 2398 C CA . PRO A 1 299 ? 39.769 17.642 -22.153 1.00 33.53 299 PRO A CA 1
ATOM 2399 C C . PRO A 1 299 ? 40.116 17.397 -23.627 1.00 33.53 299 PRO A C 1
ATOM 2401 O O . PRO A 1 299 ? 41.025 18.026 -24.165 1.00 33.53 299 PRO A O 1
ATOM 2404 N N . ILE A 1 300 ? 39.337 16.564 -24.328 1.00 31.45 300 ILE A N 1
ATOM 2405 C CA . ILE A 1 300 ? 39.443 16.444 -25.789 1.00 31.45 300 ILE A CA 1
ATOM 2406 C C . ILE A 1 300 ? 38.109 16.756 -26.470 1.00 31.45 300 ILE A C 1
ATOM 2408 O O . ILE A 1 300 ? 37.025 16.332 -26.079 1.00 31.45 300 ILE A O 1
ATOM 2412 N N . THR A 1 301 ? 38.268 17.595 -27.482 1.00 28.02 301 THR A N 1
ATOM 2413 C CA . THR A 1 301 ? 37.339 18.358 -28.299 1.00 28.02 301 THR A CA 1
ATOM 2414 C C . THR A 1 301 ? 36.382 17.518 -29.146 1.00 28.02 301 THR A C 1
ATOM 2416 O O . THR A 1 301 ? 36.781 16.608 -29.868 1.00 28.02 301 THR A O 1
ATOM 2419 N N . ASN A 1 302 ? 35.108 17.920 -29.126 1.00 29.59 302 ASN A N 1
ATOM 2420 C CA . ASN A 1 302 ? 34.053 17.446 -30.020 1.00 29.59 302 ASN A CA 1
ATOM 2421 C C . ASN A 1 302 ? 34.297 17.909 -31.464 1.00 29.59 302 ASN A C 1
ATOM 2423 O O . ASN A 1 302 ? 34.309 19.110 -31.726 1.00 29.59 302 ASN A O 1
ATOM 2427 N N . ASN A 1 303 ? 34.348 16.963 -32.402 1.00 30.80 303 ASN A N 1
ATOM 2428 C CA . ASN A 1 303 ? 34.015 17.218 -33.801 1.00 30.80 303 ASN A CA 1
ATOM 2429 C C . ASN A 1 303 ? 32.735 16.456 -34.136 1.00 30.80 303 ASN A C 1
ATOM 2431 O O . ASN A 1 303 ? 32.700 15.227 -34.156 1.00 30.80 303 ASN A O 1
ATOM 2435 N N . GLY A 1 304 ? 31.665 17.225 -34.326 1.00 30.59 304 GLY A N 1
ATOM 2436 C CA . GLY A 1 304 ? 30.332 16.720 -34.597 1.00 30.59 304 GLY A CA 1
ATOM 2437 C C . GLY A 1 304 ? 30.180 16.183 -36.011 1.00 30.59 304 GLY A C 1
ATOM 2438 O O . GLY A 1 304 ? 30.741 16.724 -36.958 1.00 30.59 304 GLY A O 1
ATOM 2439 N N . ASN A 1 305 ? 29.319 15.179 -36.140 1.00 28.91 305 ASN A N 1
ATOM 2440 C CA . ASN A 1 305 ? 28.611 14.894 -37.376 1.00 28.91 305 ASN A CA 1
ATOM 2441 C C . ASN A 1 305 ? 27.116 14.833 -37.057 1.00 28.91 305 ASN A C 1
ATOM 2443 O O . ASN A 1 305 ? 26.641 13.966 -36.329 1.00 28.91 305 ASN A O 1
ATOM 2447 N N . ASN A 1 306 ? 26.401 15.828 -37.580 1.00 30.84 306 ASN A N 1
ATOM 2448 C CA . ASN A 1 306 ? 24.954 15.952 -37.512 1.00 30.84 306 ASN A CA 1
ATOM 2449 C C . ASN A 1 306 ? 24.311 14.853 -38.366 1.00 30.84 306 ASN A C 1
ATOM 2451 O O . ASN A 1 306 ? 24.436 14.889 -39.590 1.00 30.84 306 ASN A O 1
ATOM 2455 N N . LEU A 1 307 ? 23.573 13.933 -37.741 1.00 32.59 307 LEU A N 1
ATOM 2456 C CA . LEU A 1 307 ? 22.576 13.127 -38.440 1.00 32.59 307 LEU A CA 1
ATOM 2457 C C . LEU A 1 307 ? 21.185 13.669 -38.100 1.00 32.59 307 LEU A C 1
ATOM 2459 O O . LEU A 1 307 ? 20.852 13.905 -36.940 1.00 32.59 307 LEU A O 1
ATOM 2463 N N . ALA A 1 308 ? 20.425 13.962 -39.150 1.00 29.72 308 ALA A N 1
ATOM 2464 C CA . ALA A 1 308 ? 19.209 14.755 -39.119 1.00 29.72 308 ALA A CA 1
ATOM 2465 C C . ALA A 1 308 ? 18.147 14.208 -38.148 1.00 29.72 308 ALA A C 1
ATOM 2467 O O . ALA A 1 308 ? 17.723 13.058 -38.243 1.00 29.72 308 ALA A O 1
ATOM 2468 N N . LEU A 1 309 ? 17.673 15.089 -37.261 1.00 34.94 309 LEU A N 1
ATOM 2469 C CA . LEU A 1 309 ? 16.476 14.907 -36.445 1.00 34.94 309 LEU A CA 1
ATOM 2470 C C . LEU A 1 309 ? 15.257 14.669 -37.351 1.00 34.94 309 LEU A C 1
ATOM 2472 O O . LEU A 1 309 ? 14.728 15.608 -37.948 1.00 34.94 309 LEU A O 1
ATOM 2476 N N . THR A 1 310 ? 14.739 13.447 -37.385 1.00 32.91 310 THR A N 1
ATOM 2477 C CA . THR A 1 310 ? 13.324 13.227 -37.696 1.00 32.91 310 THR A CA 1
ATOM 2478 C C . THR A 1 310 ? 12.556 13.217 -36.383 1.00 32.91 310 THR A C 1
ATOM 2480 O O . THR A 1 310 ? 12.703 12.310 -35.565 1.00 32.91 310 THR A O 1
ATOM 2483 N N . THR A 1 311 ?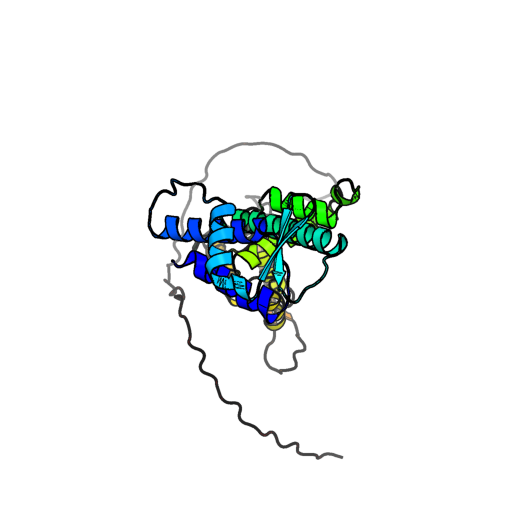 11.748 14.249 -36.153 1.00 37.94 311 THR A N 1
ATOM 2484 C CA . THR A 1 311 ? 10.828 14.362 -35.018 1.00 37.94 311 THR A CA 1
ATOM 2485 C C . THR A 1 311 ? 9.723 13.309 -35.125 1.00 37.94 311 THR A C 1
ATOM 2487 O O . THR A 1 311 ? 8.625 13.573 -35.612 1.00 37.94 311 THR A O 1
ATOM 2490 N N . ALA A 1 312 ? 10.004 12.089 -34.662 1.00 42.91 312 ALA A N 1
ATOM 2491 C CA . ALA A 1 312 ? 8.976 11.076 -34.467 1.00 42.91 312 ALA A CA 1
ATOM 2492 C C . ALA A 1 312 ? 8.002 11.558 -33.378 1.00 42.91 312 ALA A C 1
ATOM 2494 O O . ALA A 1 312 ? 8.409 11.951 -32.279 1.00 42.91 312 ALA A O 1
ATOM 2495 N N . LYS A 1 313 ? 6.704 11.595 -33.706 1.00 37.66 313 LYS A N 1
ATOM 2496 C CA . LYS A 1 313 ? 5.644 12.020 -32.784 1.00 37.66 313 LYS A CA 1
ATOM 2497 C C . LYS A 1 313 ? 5.632 11.106 -31.558 1.00 37.66 313 LYS A C 1
ATOM 2499 O O . LYS A 1 313 ? 5.348 9.918 -31.666 1.00 37.66 313 LYS A O 1
ATOM 2504 N N . ARG A 1 314 ? 5.908 11.697 -30.395 1.00 44.31 314 ARG A N 1
ATOM 2505 C CA . ARG A 1 314 ? 5.750 11.072 -29.076 1.00 44.31 314 ARG A CA 1
ATOM 2506 C C . ARG A 1 314 ? 4.274 10.711 -28.881 1.00 44.31 314 ARG A C 1
ATOM 2508 O O . ARG A 1 314 ? 3.420 11.551 -29.171 1.00 44.31 314 ARG A O 1
ATOM 2515 N N . ARG A 1 315 ? 3.966 9.492 -28.425 1.00 39.59 315 ARG A N 1
ATOM 2516 C CA . ARG A 1 315 ? 2.577 9.094 -28.142 1.00 39.59 315 ARG A CA 1
ATOM 2517 C C . ARG A 1 315 ? 2.036 9.946 -26.984 1.00 39.59 315 ARG A C 1
ATOM 2519 O O . ARG A 1 315 ? 2.680 9.989 -25.937 1.00 39.59 315 ARG A O 1
ATOM 2526 N N . PRO A 1 316 ? 0.910 10.655 -27.156 1.00 35.25 316 PRO A N 1
ATOM 2527 C CA . PRO A 1 316 ? 0.245 11.313 -26.045 1.00 35.25 316 PRO A CA 1
ATOM 2528 C C . PRO A 1 316 ? -0.521 10.299 -25.187 1.00 35.25 316 PRO A C 1
ATOM 2530 O O . PRO A 1 316 ? -0.930 9.239 -25.658 1.00 35.25 316 PRO A O 1
ATOM 2533 N N . PHE A 1 317 ? -0.727 10.674 -23.925 1.00 36.34 317 PHE A N 1
ATOM 2534 C CA . PHE A 1 317 ? -1.638 10.022 -22.989 1.00 36.34 317 PHE A CA 1
ATOM 2535 C C . PHE A 1 317 ? -3.064 10.078 -23.563 1.00 36.34 317 PHE A C 1
ATOM 2537 O O . PHE A 1 317 ? -3.672 11.148 -23.582 1.00 36.34 317 PHE A O 1
ATOM 2544 N N . GLU A 1 318 ? -3.607 8.952 -24.022 1.00 32.03 318 GLU A N 1
ATOM 2545 C CA . GLU A 1 318 ? -5.033 8.835 -24.339 1.00 32.03 318 GLU A CA 1
ATOM 2546 C C . GLU A 1 318 ? -5.671 7.754 -23.469 1.00 32.03 318 GLU A C 1
ATOM 2548 O O . GLU A 1 318 ? -5.268 6.591 -23.466 1.00 32.03 318 GLU A O 1
ATOM 2553 N N . VAL A 1 319 ? -6.683 8.168 -22.705 1.00 37.50 319 VAL A N 1
ATOM 2554 C CA . VAL A 1 319 ? -7.585 7.272 -21.984 1.00 37.50 319 VAL A CA 1
ATOM 2555 C C . VAL A 1 319 ? -8.539 6.686 -23.016 1.00 37.50 319 VAL A C 1
ATOM 2557 O O . VAL A 1 319 ? -9.429 7.386 -23.497 1.00 37.50 319 VAL A O 1
ATOM 2560 N N . LEU A 1 320 ? -8.363 5.414 -23.365 1.00 36.53 320 LEU A N 1
ATOM 2561 C CA . LEU A 1 320 ? -9.321 4.716 -24.216 1.00 36.53 320 LEU A CA 1
ATOM 2562 C C . LEU A 1 320 ? -10.425 4.095 -23.356 1.00 36.53 320 LEU A C 1
ATOM 2564 O O . LEU A 1 320 ? -10.176 3.279 -22.468 1.00 36.53 320 LEU A O 1
ATOM 2568 N N . SER A 1 321 ? -11.658 4.521 -23.626 1.00 36.69 321 SER A N 1
ATOM 2569 C CA . SER A 1 321 ? -12.888 3.923 -23.114 1.00 36.69 321 SER A CA 1
ATOM 2570 C C . SER A 1 321 ? -12.999 2.468 -23.565 1.00 36.69 321 SER A C 1
ATOM 2572 O O . SER A 1 321 ? -12.821 2.171 -24.745 1.00 36.69 321 SER A O 1
ATOM 2574 N N . ALA A 1 322 ? -13.319 1.570 -22.633 1.00 35.97 322 ALA A N 1
ATOM 2575 C CA . ALA A 1 322 ? -13.525 0.157 -22.919 1.00 35.97 322 ALA A CA 1
ATOM 2576 C C . ALA A 1 322 ? -14.746 -0.041 -23.835 1.00 35.97 322 ALA A C 1
ATOM 2578 O O . ALA A 1 322 ? -15.882 -0.041 -23.364 1.00 35.97 322 ALA A O 1
ATOM 2579 N N . GLU A 1 323 ? -14.522 -0.233 -25.135 1.00 33.94 323 GLU A N 1
ATOM 2580 C CA . GLU A 1 323 ? -15.519 -0.870 -25.993 1.00 33.94 323 GLU A CA 1
ATOM 2581 C C . GLU A 1 323 ? -15.432 -2.386 -25.804 1.00 33.94 323 GLU A C 1
ATOM 2583 O O . GLU A 1 323 ? -14.436 -3.037 -26.124 1.00 33.94 323 GLU A O 1
ATOM 2588 N N . VAL A 1 324 ? -16.492 -2.939 -25.219 1.00 39.22 324 VAL A N 1
ATOM 2589 C CA . VAL A 1 324 ? -16.697 -4.378 -25.068 1.00 39.22 324 VAL A CA 1
ATOM 2590 C C . VAL A 1 324 ? -17.060 -4.943 -26.439 1.00 39.22 324 VAL A C 1
ATOM 2592 O O . VAL A 1 324 ? -18.141 -4.666 -26.953 1.00 39.22 324 VAL A O 1
ATOM 2595 N N . ILE A 1 325 ? -16.174 -5.745 -27.026 1.00 37.88 325 ILE A N 1
ATOM 2596 C CA . ILE A 1 325 ? -16.493 -6.526 -28.225 1.00 37.88 325 ILE A CA 1
ATOM 2597 C C . ILE A 1 325 ? -17.205 -7.809 -27.777 1.00 37.88 325 ILE A C 1
ATOM 2599 O O . ILE A 1 325 ? -16.677 -8.582 -26.975 1.00 37.88 325 ILE A O 1
ATOM 2603 N N . GLU A 1 326 ? -18.428 -8.006 -28.265 1.00 36.44 326 GLU A N 1
ATOM 2604 C CA . GLU A 1 326 ? -19.298 -9.133 -27.924 1.00 36.44 326 GLU A CA 1
ATOM 2605 C C . GLU A 1 326 ? -18.794 -10.447 -28.553 1.00 36.44 326 GLU A C 1
ATOM 2607 O O . GLU A 1 326 ? -18.343 -10.487 -29.697 1.00 36.44 326 GLU A O 1
ATOM 2612 N N . TYR A 1 327 ? -18.834 -11.531 -27.774 1.00 35.66 327 TYR A N 1
ATOM 2613 C CA . TYR A 1 327 ? -18.240 -12.825 -28.116 1.00 35.66 327 TYR A CA 1
ATOM 2614 C C . TYR A 1 327 ? -19.202 -13.680 -28.952 1.00 35.66 327 TYR A C 1
ATOM 2616 O O . TYR A 1 327 ? -20.232 -14.131 -28.443 1.00 35.66 327 TYR A O 1
ATOM 2624 N N . ASP A 1 328 ? -18.848 -13.969 -30.205 1.00 38.78 328 ASP A N 1
ATOM 2625 C CA . ASP A 1 328 ? -19.695 -14.771 -31.090 1.00 38.78 328 ASP A CA 1
ATOM 2626 C C . ASP A 1 328 ? -19.518 -16.280 -30.816 1.00 38.78 328 ASP A C 1
ATOM 2628 O O . ASP A 1 328 ? -18.459 -16.880 -31.023 1.00 38.78 328 ASP A O 1
ATOM 2632 N N . LYS A 1 329 ? -20.564 -16.922 -30.282 1.00 42.66 329 LYS A N 1
ATOM 2633 C CA . LYS A 1 329 ? -20.570 -18.357 -29.949 1.00 42.66 329 LYS A CA 1
ATOM 2634 C C . LYS A 1 329 ? -20.934 -19.197 -31.173 1.00 42.66 329 LYS A C 1
ATOM 2636 O O . LYS A 1 329 ? -22.105 -19.229 -31.548 1.00 42.66 329 LYS A O 1
ATOM 2641 N N . ARG A 1 330 ? -19.986 -20.019 -31.649 1.00 34.19 330 ARG A N 1
ATOM 2642 C CA . ARG A 1 330 ? -20.104 -21.487 -31.885 1.00 34.19 330 ARG A CA 1
ATOM 2643 C C . ARG A 1 330 ? -18.979 -21.981 -32.803 1.00 34.19 330 ARG A C 1
ATOM 2645 O O . ARG A 1 330 ? -18.998 -21.700 -33.995 1.00 34.19 330 ARG A O 1
ATOM 2652 N N . SER A 1 331 ? -18.095 -22.836 -32.288 1.00 37.31 331 SER A N 1
ATOM 2653 C CA . SER A 1 331 ? -17.328 -23.757 -33.135 1.00 37.31 331 SER A CA 1
ATOM 2654 C C . SER A 1 331 ? -18.013 -25.126 -33.122 1.00 37.31 331 SER A C 1
ATOM 2656 O O . SER A 1 331 ? -18.298 -25.673 -32.054 1.00 37.31 331 SER A O 1
ATOM 2658 N N . LYS A 1 332 ? -18.354 -25.651 -34.306 1.00 42.16 332 LYS A N 1
ATOM 2659 C CA . LYS A 1 332 ? -18.846 -27.023 -34.485 1.00 42.16 332 LYS A CA 1
ATOM 2660 C C . LYS A 1 332 ? -17.633 -27.952 -34.509 1.00 42.16 332 LYS A C 1
ATOM 2662 O O . LYS A 1 332 ? -16.814 -27.835 -35.412 1.00 42.16 332 LYS A O 1
ATOM 2667 N N . MET A 1 333 ? -17.548 -28.893 -33.568 1.00 34.75 333 MET A N 1
ATOM 2668 C CA . MET A 1 333 ? -16.644 -30.034 -33.724 1.00 34.75 333 MET A CA 1
ATOM 2669 C C . MET A 1 333 ? -17.150 -30.917 -34.867 1.00 34.75 333 MET A C 1
ATOM 2671 O O . MET A 1 333 ? -18.251 -31.461 -34.791 1.00 34.75 333 MET A O 1
ATOM 2675 N N . THR A 1 334 ? -16.352 -31.059 -35.920 1.00 41.03 334 THR A N 1
ATOM 2676 C CA . THR A 1 334 ? -16.494 -32.143 -36.894 1.00 41.03 334 THR A CA 1
ATOM 2677 C C . THR A 1 334 ? -15.677 -33.331 -36.406 1.00 41.03 334 THR A C 1
ATOM 2679 O O . THR A 1 334 ? -14.455 -33.256 -36.312 1.00 41.03 334 THR A O 1
ATOM 2682 N N . SER A 1 335 ? -16.370 -34.410 -36.059 1.00 43.56 335 SER A N 1
ATOM 2683 C CA . SER A 1 335 ? -15.807 -35.695 -35.657 1.00 43.56 335 SER A CA 1
ATOM 2684 C C . SER A 1 335 ? -15.666 -36.618 -36.867 1.00 43.56 335 SER A C 1
ATOM 2686 O O . SER A 1 335 ? -16.537 -37.449 -37.081 1.00 43.56 335 SER A O 1
ATOM 2688 N N . GLU A 1 336 ? -14.597 -36.487 -37.642 1.00 38.19 336 GLU A N 1
ATOM 2689 C CA . GLU A 1 336 ? -14.086 -37.539 -38.535 1.00 38.19 336 GLU A CA 1
ATOM 2690 C C . GLU A 1 336 ? -12.562 -37.332 -38.541 1.00 38.19 336 GLU A C 1
ATOM 2692 O O . GLU A 1 336 ? -12.093 -36.217 -38.743 1.00 38.19 336 GLU A O 1
ATOM 2697 N N . LEU A 1 337 ? -11.736 -38.309 -38.179 1.00 37.59 337 LEU A N 1
ATOM 2698 C CA . LEU A 1 337 ? -11.437 -39.455 -39.027 1.00 37.59 337 LEU A CA 1
ATOM 2699 C C . LEU A 1 337 ? -10.900 -40.640 -38.205 1.00 37.59 337 LEU A C 1
ATOM 2701 O O . LEU A 1 337 ? -10.258 -40.468 -37.169 1.00 37.59 337 LEU A O 1
ATOM 2705 N N . ILE A 1 338 ? -11.238 -41.815 -38.735 1.00 39.66 338 ILE A N 1
ATOM 2706 C CA . ILE A 1 338 ? -10.840 -43.185 -38.379 1.00 39.66 338 ILE A CA 1
ATOM 2707 C C . ILE A 1 338 ? -9.326 -43.377 -38.457 1.00 39.66 338 ILE A C 1
ATOM 2709 O O . ILE A 1 338 ? -8.723 -42.816 -39.402 1.00 39.66 338 ILE A O 1
#

Sequence (338 aa):
MLAFTEIRAIIKEDVIEKGHCFLLEYLHDIYADELDKIFKENSIEMNSVFSAQRLEEKILKSFSKDIKFLTIRNKKVIVPKYLQAMDDRIIENLETENILQKAASILRKLILQMPKNTLPTKNITTEHSMAGEVSIPTLLLDFYKTLLGGWRGKRKENMQCGQQVLSYCQDVMFTVHGGHVKTPKHIMLGTTLKSLPGSREIIDIVNRCGHCISYQGIEELETEETYTSFQKPGSYPQTMKIEPERFTNLADDDFDCFEERSSEKNTLHDALGITYQNIKADTTEEDDMPEEPGVSDEPITNNGNNLALTTAKRRPFEVLSAEVIEYDKRSKMTSELI

Organism: NCBI:txid278856

pLDDT: mean 76.51, std 20.81, range [26.0, 97.38]